Protein AF-A0A0Q4IQT4-F1 (afdb_monomer_lite)

Structure (mmCIF, N/CA/C/O backbone):
data_AF-A0A0Q4IQT4-F1
#
_entry.id   AF-A0A0Q4IQT4-F1
#
loop_
_atom_site.group_PDB
_atom_site.id
_atom_site.type_symbol
_atom_site.label_atom_id
_atom_site.label_alt_id
_atom_site.label_comp_id
_atom_site.label_asym_id
_atom_site.label_entity_id
_atom_site.label_seq_id
_atom_site.pdbx_PDB_ins_code
_atom_site.Cartn_x
_atom_site.Cartn_y
_atom_site.Cartn_z
_atom_site.occupancy
_atom_site.B_iso_or_equiv
_atom_site.auth_seq_id
_atom_site.auth_comp_id
_atom_site.auth_asym_id
_atom_site.auth_atom_id
_atom_site.pdbx_PDB_model_num
ATOM 1 N N . MET A 1 1 ? 38.933 -14.443 -58.738 1.00 46.28 1 MET A N 1
ATOM 2 C CA . MET A 1 1 ? 37.653 -14.133 -58.060 1.00 46.28 1 MET A CA 1
ATOM 3 C C . MET A 1 1 ? 37.964 -13.782 -56.609 1.00 46.28 1 MET A C 1
ATOM 5 O O . MET A 1 1 ? 38.516 -14.617 -55.907 1.00 46.28 1 MET A O 1
ATOM 9 N N . SER A 1 2 ? 37.737 -12.531 -56.195 1.00 48.84 2 SER A N 1
ATOM 10 C CA . SER A 1 2 ? 38.097 -12.035 -54.854 1.00 48.84 2 SER A CA 1
ATOM 11 C C . SER A 1 2 ? 37.005 -12.392 -53.839 1.00 48.84 2 SER A C 1
ATOM 13 O O . SER A 1 2 ? 36.016 -11.678 -53.703 1.00 48.84 2 SER A O 1
ATOM 15 N N . PHE A 1 3 ? 37.168 -13.519 -53.142 1.00 55.44 3 PHE A N 1
ATOM 16 C CA . PHE A 1 3 ? 36.257 -13.964 -52.075 1.00 55.44 3 PHE A CA 1
ATOM 17 C C . PHE A 1 3 ? 36.505 -13.257 -50.721 1.00 55.44 3 PHE A C 1
ATOM 19 O O . PHE A 1 3 ? 35.683 -13.353 -49.813 1.00 55.44 3 PHE A O 1
ATOM 26 N N . GLY A 1 4 ? 37.601 -12.499 -50.577 1.00 54.09 4 GLY A N 1
ATOM 27 C CA . GLY A 1 4 ? 37.999 -11.881 -49.301 1.00 54.09 4 GLY A CA 1
ATOM 28 C C . GLY A 1 4 ? 37.147 -10.682 -48.863 1.00 54.09 4 GLY A C 1
ATOM 29 O O . GLY A 1 4 ? 36.981 -10.441 -47.669 1.00 54.09 4 GLY A O 1
ATOM 30 N N . GLY A 1 5 ? 36.547 -9.951 -49.810 1.00 57.22 5 GLY A N 1
ATOM 31 C CA . GLY A 1 5 ? 35.747 -8.757 -49.501 1.00 57.22 5 GLY A CA 1
ATOM 32 C C . GLY A 1 5 ? 34.387 -9.054 -48.859 1.00 57.22 5 GLY A C 1
ATOM 33 O O . GLY A 1 5 ? 33.859 -8.217 -48.126 1.00 57.22 5 GLY A O 1
ATOM 34 N N . PHE A 1 6 ? 33.824 -10.240 -49.112 1.00 57.59 6 PHE A N 1
ATOM 35 C CA . PHE A 1 6 ? 32.535 -10.663 -48.552 1.00 57.59 6 PHE A CA 1
ATOM 36 C C . PHE A 1 6 ? 32.675 -11.167 -47.112 1.00 57.59 6 PHE A C 1
ATOM 38 O O . PHE A 1 6 ? 31.860 -10.815 -46.262 1.00 57.59 6 PHE A O 1
ATOM 45 N N . ALA A 1 7 ? 33.749 -11.907 -46.815 1.00 61.16 7 ALA A N 1
ATOM 46 C CA . ALA A 1 7 ? 34.049 -12.386 -45.466 1.00 61.16 7 ALA A CA 1
ATOM 47 C C . ALA A 1 7 ? 34.312 -11.228 -44.485 1.00 61.16 7 ALA A C 1
ATOM 49 O O . ALA A 1 7 ? 33.785 -11.231 -43.376 1.00 61.16 7 ALA A O 1
ATOM 50 N N . ALA A 1 8 ? 35.045 -10.193 -44.915 1.00 61.88 8 ALA A N 1
ATOM 51 C CA . ALA A 1 8 ? 35.317 -9.012 -44.091 1.00 61.88 8 ALA A CA 1
ATOM 52 C C . ALA A 1 8 ? 34.046 -8.202 -43.765 1.00 61.88 8 ALA A C 1
ATOM 54 O O . ALA A 1 8 ? 33.887 -7.702 -42.653 1.00 61.88 8 ALA A O 1
ATOM 55 N N . ARG A 1 9 ? 33.105 -8.109 -44.715 1.00 61.69 9 ARG A N 1
ATOM 56 C CA . ARG A 1 9 ? 31.812 -7.436 -44.513 1.00 61.69 9 ARG A CA 1
ATOM 57 C C . ARG A 1 9 ? 30.877 -8.226 -43.599 1.00 61.69 9 ARG A C 1
ATOM 59 O O . ARG A 1 9 ? 30.216 -7.627 -42.756 1.00 61.69 9 ARG A O 1
ATOM 66 N N . PHE A 1 10 ? 30.859 -9.554 -43.723 1.00 64.31 10 PHE A N 1
ATOM 67 C CA . PHE A 1 10 ? 30.116 -10.420 -42.804 1.00 64.31 10 PHE A CA 1
ATOM 68 C C . PHE A 1 10 ? 30.681 -10.357 -41.380 1.00 64.31 10 PHE A C 1
ATOM 70 O O . PHE A 1 10 ? 29.914 -10.227 -40.431 1.00 64.31 10 PHE A O 1
ATOM 77 N N . ALA A 1 11 ? 32.008 -10.364 -41.228 1.00 64.69 11 ALA A N 1
ATOM 78 C CA . ALA A 1 11 ? 32.661 -10.228 -39.928 1.00 64.69 11 ALA A CA 1
ATOM 79 C C . ALA A 1 11 ? 32.342 -8.880 -39.252 1.00 64.69 11 ALA A C 1
ATOM 81 O O . ALA A 1 11 ? 32.056 -8.849 -38.057 1.00 64.69 11 ALA A O 1
ATOM 82 N N . LEU A 1 12 ? 32.311 -7.780 -40.015 1.00 65.00 12 LEU A N 1
ATOM 83 C CA . LEU A 1 12 ? 31.940 -6.460 -39.495 1.00 65.00 12 LEU A CA 1
ATOM 84 C C . LEU A 1 12 ? 30.458 -6.387 -39.077 1.00 65.00 12 LEU A C 1
ATOM 86 O O . LEU A 1 12 ? 30.148 -5.835 -38.025 1.00 65.00 12 LEU A O 1
ATOM 90 N N . MET A 1 13 ? 29.546 -6.985 -39.852 1.00 68.56 13 MET A N 1
ATOM 91 C CA . MET A 1 13 ? 28.109 -7.028 -39.530 1.00 68.56 13 MET A CA 1
ATOM 92 C C . MET A 1 13 ? 27.818 -7.865 -38.274 1.00 68.56 13 MET A C 1
ATOM 94 O O . MET A 1 13 ? 27.015 -7.458 -37.436 1.00 68.56 13 MET A O 1
ATOM 98 N N . VAL A 1 14 ? 28.503 -9.003 -38.102 1.00 65.00 14 VAL A N 1
ATOM 99 C CA . VAL A 1 14 ? 28.392 -9.837 -36.892 1.00 65.00 14 VAL A CA 1
ATOM 100 C C . VAL A 1 14 ? 28.954 -9.105 -35.665 1.00 65.00 14 VAL A C 1
ATOM 102 O O . VAL A 1 14 ? 28.345 -9.152 -34.598 1.00 65.00 14 VAL A O 1
ATOM 105 N N . LEU A 1 15 ? 30.057 -8.361 -35.814 1.00 63.28 15 LEU A N 1
ATOM 106 C CA . LEU A 1 15 ? 30.635 -7.558 -34.733 1.00 63.28 15 LEU A CA 1
ATOM 107 C C . LEU A 1 15 ? 29.722 -6.389 -34.309 1.00 63.28 15 LEU A C 1
ATOM 109 O O . LEU A 1 15 ? 29.582 -6.135 -33.115 1.00 63.28 15 LEU A O 1
ATOM 113 N N . CYS A 1 16 ? 29.043 -5.723 -35.250 1.00 62.56 16 CYS A N 1
ATOM 114 C CA . CYS A 1 16 ? 28.061 -4.673 -34.940 1.00 62.56 16 CYS A CA 1
ATOM 115 C C . CYS A 1 16 ? 26.775 -5.206 -34.279 1.00 62.56 16 CYS A C 1
ATOM 117 O O . CYS A 1 16 ? 26.152 -4.497 -33.491 1.00 62.56 16 CYS A O 1
ATOM 119 N N . ALA A 1 17 ? 26.364 -6.447 -34.561 1.00 61.50 17 ALA A N 1
ATOM 120 C CA . ALA A 1 17 ? 25.187 -7.047 -33.927 1.00 61.50 17 ALA A CA 1
ATOM 121 C C . ALA A 1 17 ? 25.419 -7.381 -32.437 1.00 61.50 17 ALA A C 1
ATOM 123 O O . ALA A 1 17 ? 24.492 -7.301 -31.631 1.00 61.50 17 ALA A O 1
ATOM 124 N N . LEU A 1 18 ? 26.661 -7.687 -32.046 1.00 62.03 18 LEU A N 1
ATOM 125 C CA . LEU A 1 18 ? 27.038 -7.994 -30.658 1.00 62.03 18 LEU A CA 1
ATOM 126 C C . LEU A 1 18 ? 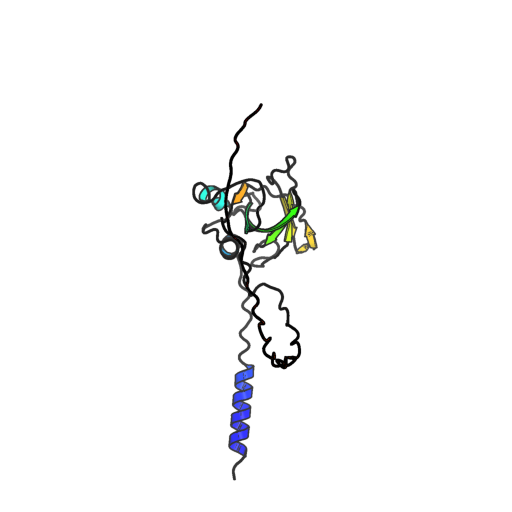27.057 -6.760 -29.734 1.00 62.03 18 LEU A C 1
ATOM 128 O O . LEU A 1 18 ? 27.028 -6.916 -28.516 1.00 62.03 18 LEU A O 1
ATOM 132 N N . THR A 1 19 ? 27.055 -5.536 -30.276 1.00 60.31 19 THR A N 1
ATOM 133 C CA . THR A 1 19 ? 27.045 -4.294 -29.478 1.00 60.31 19 THR A CA 1
ATOM 134 C C . THR A 1 19 ? 25.642 -3.783 -29.128 1.00 60.31 19 THR A C 1
ATOM 136 O O . THR A 1 19 ? 25.520 -2.749 -28.479 1.00 60.31 19 THR A O 1
ATOM 139 N N . MET A 1 20 ? 24.571 -4.485 -29.522 1.00 60.97 20 MET A N 1
ATOM 140 C CA . MET A 1 20 ? 23.179 -4.082 -29.249 1.00 60.97 20 MET A CA 1
ATOM 141 C C . MET A 1 20 ? 22.587 -4.668 -27.956 1.00 60.97 20 MET A C 1
ATOM 143 O O . MET A 1 20 ? 21.370 -4.793 -27.823 1.00 60.97 20 MET A O 1
ATOM 147 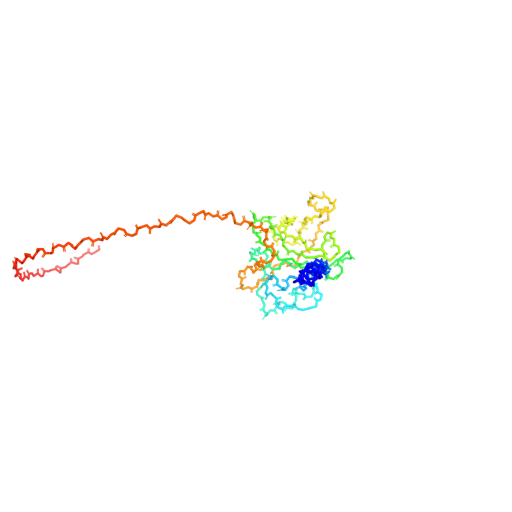N N . VAL A 1 21 ? 23.418 -4.997 -26.964 1.00 61.16 21 VAL A N 1
ATOM 148 C CA . VAL A 1 21 ? 22.920 -5.255 -25.605 1.00 61.16 21 VAL A CA 1
ATOM 149 C C . VAL A 1 21 ? 22.660 -3.904 -24.944 1.00 61.16 21 VAL A C 1
ATOM 151 O O . VAL A 1 21 ? 23.559 -3.288 -24.371 1.00 61.16 21 VAL A O 1
ATOM 154 N N . ALA A 1 22 ? 21.426 -3.411 -25.059 1.00 66.38 22 ALA A N 1
ATOM 155 C CA . ALA A 1 22 ? 20.993 -2.240 -24.309 1.00 66.38 22 ALA A CA 1
ATOM 156 C C . ALA A 1 22 ? 21.179 -2.514 -22.803 1.00 66.38 22 ALA A C 1
ATOM 158 O O . ALA A 1 22 ? 20.769 -3.579 -22.327 1.00 66.38 22 ALA A O 1
ATOM 159 N N . PRO A 1 23 ? 21.788 -1.594 -22.032 1.00 62.81 23 PRO A N 1
ATOM 160 C CA . PRO A 1 23 ? 21.919 -1.787 -20.599 1.00 62.81 23 PRO A CA 1
ATOM 161 C C . PRO A 1 23 ? 20.521 -1.901 -19.988 1.00 62.81 23 PRO A C 1
ATOM 163 O O . PRO A 1 23 ? 19.655 -1.062 -20.244 1.00 62.81 23 PRO A O 1
ATOM 166 N N . ALA A 1 24 ? 20.300 -2.926 -19.163 1.00 64.69 24 ALA A N 1
ATOM 167 C CA . ALA A 1 24 ? 19.096 -3.024 -18.352 1.00 64.69 24 ALA A CA 1
ATOM 168 C C . ALA A 1 24 ? 19.076 -1.833 -17.381 1.00 64.69 24 ALA A C 1
ATOM 170 O O . ALA A 1 24 ? 19.745 -1.835 -16.348 1.00 64.69 24 ALA A O 1
ATOM 171 N N . GLN A 1 25 ? 18.355 -0.771 -17.739 1.00 60.22 25 GLN A N 1
ATOM 172 C CA . GLN A 1 25 ? 18.212 0.389 -16.873 1.00 60.22 25 GLN A CA 1
ATOM 173 C C . GLN A 1 25 ? 17.322 0.007 -15.692 1.00 60.22 25 GLN A C 1
ATOM 175 O O . GLN A 1 25 ? 16.110 -0.165 -15.836 1.00 60.22 25 GLN A O 1
ATOM 180 N N . ALA A 1 26 ? 17.926 -0.127 -14.513 1.00 64.81 26 ALA A N 1
ATOM 181 C CA . ALA A 1 26 ? 17.189 -0.280 -13.270 1.00 64.81 26 ALA A CA 1
ATOM 182 C C . ALA A 1 26 ? 16.356 0.990 -13.030 1.00 64.81 26 ALA A C 1
ATOM 184 O O . ALA A 1 26 ? 16.882 2.038 -12.650 1.00 64.81 26 ALA A O 1
ATOM 185 N N . ARG A 1 27 ? 15.047 0.919 -13.294 1.00 75.56 27 ARG A N 1
ATOM 186 C CA . ARG A 1 27 ? 14.115 2.009 -12.982 1.00 75.56 27 ARG A CA 1
ATOM 187 C C . ARG A 1 27 ? 13.961 2.107 -11.464 1.00 75.56 27 ARG A C 1
ATOM 189 O O . ARG A 1 27 ? 13.600 1.129 -10.816 1.00 75.56 27 ARG A O 1
ATOM 196 N N . PHE A 1 28 ? 14.210 3.290 -10.905 1.00 88.88 28 PHE A N 1
ATOM 197 C CA . PHE A 1 28 ? 13.953 3.581 -9.494 1.00 88.88 28 PHE A CA 1
ATOM 198 C C . PHE A 1 28 ? 12.479 3.941 -9.296 1.00 88.88 28 PHE A C 1
ATOM 200 O O . PHE A 1 28 ? 12.082 5.094 -9.462 1.00 88.88 28 PHE A O 1
ATOM 207 N N . TRP A 1 29 ? 11.667 2.956 -8.923 1.00 95.38 29 TRP A N 1
ATOM 208 C CA . TRP A 1 29 ? 10.238 3.158 -8.715 1.00 95.38 29 TRP A CA 1
ATOM 209 C C . TRP A 1 29 ? 9.927 3.736 -7.340 1.00 95.38 29 TRP A C 1
ATOM 211 O O . TRP A 1 29 ? 10.412 3.248 -6.328 1.00 95.38 29 TRP A O 1
ATOM 221 N N . GLN A 1 30 ? 9.080 4.762 -7.296 1.00 97.50 30 GLN A N 1
ATOM 222 C CA . GLN A 1 30 ? 8.440 5.218 -6.060 1.00 97.50 30 GLN A CA 1
ATOM 223 C C . GLN A 1 30 ? 7.091 4.511 -5.895 1.00 97.50 30 GLN A C 1
ATOM 225 O O . GLN A 1 30 ? 6.469 4.130 -6.888 1.00 97.50 30 GLN A O 1
ATOM 230 N N . CYS A 1 31 ? 6.611 4.377 -4.658 1.00 97.75 31 CYS A N 1
ATOM 231 C CA . CYS A 1 31 ? 5.368 3.659 -4.371 1.00 97.75 31 CYS A CA 1
ATOM 232 C C . CYS A 1 31 ? 4.148 4.256 -5.083 1.00 97.75 31 CYS A C 1
ATOM 234 O O . CYS A 1 31 ? 3.435 3.532 -5.763 1.00 97.75 31 CYS A O 1
ATOM 236 N N . ALA A 1 32 ? 3.948 5.573 -4.995 1.00 98.19 32 ALA A N 1
ATOM 237 C CA . ALA A 1 32 ? 2.801 6.267 -5.580 1.00 98.19 32 ALA A CA 1
ATOM 238 C C . ALA A 1 32 ? 2.689 6.131 -7.116 1.00 98.19 32 ALA A C 1
ATOM 240 O O . ALA A 1 32 ? 1.655 5.662 -7.588 1.00 98.19 32 ALA A O 1
ATOM 241 N N . PRO A 1 33 ? 3.706 6.486 -7.930 1.00 97.38 33 PRO A N 1
ATOM 242 C CA . PRO A 1 33 ? 3.600 6.333 -9.380 1.00 97.38 33 PRO A CA 1
ATOM 243 C C . PRO A 1 33 ? 3.488 4.867 -9.810 1.00 97.38 33 PRO A C 1
ATOM 245 O O . PRO A 1 33 ? 2.753 4.587 -10.748 1.00 97.38 33 PRO A O 1
ATOM 248 N N . TYR A 1 34 ? 4.161 3.940 -9.119 1.00 97.62 34 TYR A N 1
ATOM 249 C CA . TYR A 1 34 ? 4.043 2.518 -9.438 1.00 97.62 34 TYR A CA 1
ATOM 250 C C . TYR A 1 34 ? 2.653 1.970 -9.096 1.00 97.62 34 TYR A C 1
ATOM 252 O O . TYR A 1 34 ? 2.053 1.287 -9.913 1.00 97.62 34 TYR A O 1
ATOM 260 N N . ALA A 1 35 ? 2.099 2.318 -7.929 1.00 97.50 35 ALA A N 1
ATOM 261 C CA . ALA A 1 35 ? 0.744 1.928 -7.546 1.00 97.50 35 ALA A CA 1
ATOM 262 C C . ALA A 1 35 ? -0.294 2.457 -8.543 1.00 97.50 35 ALA A C 1
ATOM 264 O O . ALA A 1 35 ? -1.200 1.715 -8.911 1.00 97.50 35 ALA A O 1
ATOM 265 N N . ARG A 1 36 ? -0.150 3.700 -9.021 1.00 96.69 36 ARG A N 1
ATOM 266 C CA . ARG A 1 36 ? -1.019 4.254 -10.070 1.00 96.69 36 ARG A CA 1
ATOM 267 C C . ARG A 1 36 ? -0.963 3.424 -11.353 1.00 96.69 36 ARG A C 1
ATOM 269 O O . ARG A 1 36 ? -2.018 3.085 -11.872 1.00 96.69 36 ARG A O 1
ATOM 276 N N . GLU A 1 37 ? 0.240 3.077 -11.812 1.00 95.44 37 GLU A N 1
ATOM 277 C CA . GLU A 1 37 ? 0.451 2.274 -13.027 1.00 95.44 37 GLU A CA 1
ATOM 278 C C . GLU A 1 37 ? -0.297 0.935 -12.969 1.00 95.44 37 GLU A C 1
ATOM 280 O O . GLU A 1 37 ? -0.992 0.571 -13.909 1.00 95.44 37 GLU A O 1
ATOM 285 N N . ILE A 1 38 ? -0.180 0.212 -11.852 1.00 95.44 38 ILE A N 1
ATOM 286 C CA . ILE A 1 38 ? -0.685 -1.168 -11.755 1.00 95.44 38 ILE A CA 1
ATOM 287 C C . ILE A 1 38 ? -2.146 -1.270 -11.296 1.00 95.44 38 ILE A C 1
ATOM 289 O O . ILE A 1 38 ? -2.802 -2.279 -11.552 1.00 95.44 38 ILE A O 1
ATOM 293 N N . SER A 1 39 ? -2.661 -0.251 -10.598 1.00 95.38 39 SER A N 1
ATOM 294 C CA . SER A 1 39 ? -4.028 -0.263 -10.051 1.00 95.38 39 SER A CA 1
ATOM 295 C C . SER A 1 39 ? -5.037 0.518 -10.886 1.00 95.38 39 SER A C 1
ATOM 297 O O . SER A 1 39 ? -6.235 0.322 -10.707 1.00 95.38 39 SER A O 1
ATOM 299 N N . GLY A 1 40 ? -4.585 1.438 -11.744 1.00 93.62 40 GLY A N 1
ATOM 300 C CA . GLY A 1 40 ? -5.465 2.378 -12.443 1.00 93.62 40 GLY A CA 1
ATOM 301 C C . GLY A 1 40 ? -6.030 3.497 -11.557 1.00 93.62 40 GLY A C 1
ATOM 302 O O . GLY A 1 40 ? -6.840 4.289 -12.025 1.00 93.62 40 GLY A O 1
ATOM 303 N N . VAL A 1 41 ? -5.619 3.606 -10.285 1.00 95.69 41 VAL A N 1
ATOM 304 C CA . VAL A 1 41 ? -5.995 4.740 -9.421 1.00 95.69 41 VAL A CA 1
ATOM 305 C C . VAL A 1 41 ? -5.198 5.980 -9.829 1.00 95.69 41 VAL A C 1
ATOM 307 O O . VAL A 1 41 ? -4.021 6.127 -9.495 1.00 95.69 41 VAL A O 1
ATOM 310 N N . GLU A 1 42 ? -5.852 6.917 -10.509 1.00 95.94 42 GLU A N 1
ATOM 311 C CA . GLU A 1 42 ? -5.271 8.159 -11.038 1.00 95.94 42 GLU A CA 1
ATOM 312 C C . GLU A 1 42 ? -5.137 9.263 -9.973 1.00 95.94 42 GLU A C 1
ATOM 314 O O . GLU A 1 42 ? -5.636 10.381 -10.110 1.00 95.94 42 GLU A O 1
ATOM 319 N N . ILE A 1 43 ? -4.458 8.950 -8.870 1.00 97.62 43 ILE A N 1
ATOM 320 C CA . ILE A 1 43 ? -4.130 9.906 -7.806 1.00 97.62 43 ILE A CA 1
ATOM 321 C C . ILE A 1 43 ? -2.650 10.306 -7.909 1.00 97.62 43 ILE A C 1
ATOM 323 O O . ILE A 1 43 ? -1.783 9.528 -8.324 1.00 97.62 43 ILE A O 1
ATOM 327 N N . PHE A 1 44 ? -2.346 11.563 -7.576 1.00 97.56 44 PHE A N 1
ATOM 328 C CA . PHE A 1 44 ? -1.020 12.159 -7.748 1.00 97.56 44 PHE A CA 1
ATOM 329 C C . PHE A 1 44 ? -0.514 12.802 -6.450 1.00 97.56 44 PHE A C 1
ATOM 331 O O . PHE A 1 44 ? -1.276 13.248 -5.592 1.00 97.56 44 PHE A O 1
ATOM 338 N N . GLY A 1 45 ? 0.813 12.878 -6.325 1.00 97.62 45 GLY A N 1
ATOM 339 C CA . GLY A 1 45 ? 1.495 13.425 -5.152 1.00 97.62 45 GLY A CA 1
ATOM 340 C C . GLY A 1 45 ? 1.866 12.367 -4.110 1.00 97.62 45 GLY A C 1
ATOM 341 O O . GLY A 1 45 ? 1.876 11.167 -4.393 1.00 97.62 45 GLY A O 1
ATOM 342 N N . ASN A 1 46 ? 2.221 12.837 -2.912 1.00 98.19 46 ASN A N 1
ATOM 343 C CA . ASN A 1 46 ? 2.717 11.998 -1.818 1.00 98.19 46 ASN A CA 1
ATOM 344 C C . ASN A 1 46 ? 1.681 10.960 -1.371 1.00 98.19 46 ASN A C 1
ATOM 346 O O . ASN A 1 46 ? 0.499 11.263 -1.281 1.00 98.19 46 ASN A O 1
ATOM 350 N N . ALA A 1 47 ? 2.126 9.765 -0.990 1.00 98.50 47 ALA A N 1
ATOM 351 C CA . ALA A 1 47 ? 1.232 8.662 -0.643 1.00 98.50 47 ALA A CA 1
ATOM 352 C C . ALA A 1 47 ? 0.253 8.986 0.509 1.00 98.50 47 ALA A C 1
ATOM 354 O O . ALA A 1 47 ? -0.911 8.598 0.456 1.00 98.50 47 ALA A O 1
ATOM 355 N N . HIS A 1 48 ? 0.674 9.752 1.520 1.00 98.06 48 HIS A N 1
ATOM 356 C CA . HIS A 1 48 ? -0.189 10.112 2.653 1.00 98.06 48 HIS A CA 1
ATOM 357 C C . HIS A 1 48 ? -1.389 10.998 2.275 1.00 98.06 48 HIS A C 1
ATOM 359 O O . HIS A 1 48 ? -2.345 11.082 3.043 1.00 98.06 48 HIS A O 1
ATOM 365 N N . THR A 1 49 ? -1.362 11.685 1.127 1.00 98.50 49 THR A N 1
ATOM 366 C CA . THR A 1 49 ? -2.486 12.529 0.690 1.00 98.50 49 THR A CA 1
ATOM 367 C C . THR A 1 49 ? -3.555 11.729 -0.048 1.00 98.50 49 THR A C 1
ATOM 369 O O . THR A 1 49 ? -4.686 12.203 -0.168 1.00 98.50 49 THR A O 1
ATOM 372 N N . TRP A 1 50 ? -3.232 10.515 -0.512 1.00 98.62 50 TRP A N 1
ATOM 373 C CA . TRP A 1 50 ? -4.101 9.731 -1.389 1.00 98.62 50 TRP A CA 1
ATOM 374 C C . TRP A 1 50 ? -5.445 9.410 -0.751 1.00 98.62 50 TRP A C 1
ATOM 376 O O . TRP A 1 50 ? -6.470 9.509 -1.416 1.00 98.62 50 TRP A O 1
ATOM 386 N N . TRP A 1 51 ? -5.461 9.093 0.546 1.00 98.50 51 TRP A N 1
ATOM 387 C CA . TRP A 1 51 ? -6.700 8.773 1.254 1.00 98.50 51 TRP A CA 1
ATOM 388 C C . TRP A 1 51 ? -7.726 9.909 1.204 1.00 98.50 51 TRP A C 1
ATOM 390 O O . TRP A 1 51 ? -8.908 9.668 0.966 1.00 98.50 51 TRP A O 1
ATOM 400 N N . ASN A 1 52 ? -7.266 11.148 1.392 1.00 98.31 52 ASN A N 1
ATOM 401 C CA . ASN A 1 52 ? -8.130 12.324 1.348 1.00 98.31 52 ASN A CA 1
ATOM 402 C C . ASN A 1 52 ? -8.490 12.695 -0.093 1.00 98.31 52 ASN A C 1
ATOM 404 O O . ASN A 1 52 ? -9.633 13.046 -0.359 1.00 98.31 52 ASN A O 1
ATOM 408 N N . GLN A 1 53 ? -7.548 12.581 -1.034 1.00 98.38 53 GLN A N 1
ATOM 409 C CA . GLN A 1 53 ? -7.815 12.857 -2.450 1.00 98.38 53 GLN A CA 1
ATOM 410 C C . GLN A 1 53 ? -8.792 11.863 -3.087 1.00 98.38 53 GLN A C 1
ATOM 412 O O . GLN A 1 53 ? -9.494 12.223 -4.030 1.00 98.38 53 GLN A O 1
ATOM 417 N N . ALA A 1 54 ? -8.828 10.626 -2.590 1.00 98.19 54 ALA A N 1
ATOM 418 C CA . ALA A 1 54 ? -9.758 9.605 -3.041 1.00 98.19 54 ALA A CA 1
ATOM 419 C C . ALA A 1 54 ? -11.209 9.922 -2.655 1.00 98.19 54 ALA A C 1
ATOM 421 O O . ALA A 1 54 ? -12.126 9.479 -3.342 1.00 98.19 54 ALA A O 1
ATOM 422 N N . ALA A 1 55 ? -11.442 10.702 -1.593 1.00 96.06 55 ALA A N 1
ATOM 423 C CA . ALA A 1 55 ? -12.791 11.056 -1.171 1.00 96.06 55 ALA A CA 1
ATOM 424 C C . ALA A 1 55 ? -13.560 11.760 -2.305 1.00 96.06 55 ALA A C 1
ATOM 426 O O . ALA A 1 55 ? -13.095 12.744 -2.875 1.00 96.06 55 ALA A O 1
ATOM 427 N N . GLY A 1 56 ? -14.736 11.225 -2.643 1.00 93.69 56 GLY A N 1
ATOM 428 C CA . GLY A 1 56 ? -15.584 11.738 -3.722 1.00 93.69 56 GLY A CA 1
ATOM 429 C C . GLY A 1 56 ? -15.136 11.372 -5.143 1.00 93.69 56 GLY A C 1
ATOM 430 O O . GLY A 1 56 ? -15.852 11.698 -6.082 1.00 93.69 56 GLY A O 1
ATOM 431 N N . LYS A 1 57 ? -13.991 10.693 -5.318 1.00 96.06 57 LYS A N 1
ATOM 432 C CA . LYS A 1 57 ? -13.484 10.229 -6.628 1.00 96.06 57 LYS A CA 1
ATOM 433 C C . LYS A 1 57 ? -13.421 8.709 -6.738 1.00 96.06 57 LYS A C 1
ATOM 435 O O . LYS A 1 57 ? -13.683 8.158 -7.797 1.00 96.06 57 LYS A O 1
ATOM 440 N N . TYR A 1 58 ? -13.077 8.054 -5.636 1.00 97.50 58 TYR A N 1
ATOM 441 C CA . TYR A 1 58 ? -12.999 6.609 -5.503 1.00 97.50 58 TYR A CA 1
ATOM 442 C C . TYR A 1 58 ? -13.754 6.193 -4.246 1.00 97.50 58 TYR A C 1
ATOM 444 O O . TYR A 1 58 ? -13.730 6.890 -3.223 1.00 97.50 58 TYR A O 1
ATOM 452 N N . GLU A 1 59 ? -14.399 5.031 -4.298 1.00 97.31 59 GLU A N 1
ATOM 453 C CA . GLU A 1 59 ? -14.891 4.410 -3.077 1.00 97.31 59 GLU A CA 1
ATOM 454 C C . GLU A 1 59 ? -13.713 4.045 -2.162 1.00 97.31 59 GLU A C 1
ATOM 456 O O . GLU A 1 59 ? -12.617 3.685 -2.609 1.00 97.31 59 GLU A O 1
ATOM 461 N N . ARG A 1 60 ? -13.957 4.139 -0.856 1.00 97.81 60 ARG A N 1
ATOM 462 C CA . ARG A 1 60 ? -12.995 3.814 0.196 1.00 97.81 60 ARG A CA 1
ATOM 463 C C . ARG A 1 60 ? -13.638 2.878 1.205 1.00 97.81 60 ARG A C 1
ATOM 465 O O . ARG A 1 60 ? -14.835 2.985 1.460 1.00 97.81 60 ARG A O 1
ATOM 472 N N . GLY A 1 61 ? -12.846 2.007 1.816 1.00 97.38 61 GLY A N 1
ATOM 473 C CA . GLY A 1 61 ? -13.333 1.121 2.869 1.00 97.38 61 GLY A CA 1
ATOM 474 C C . GLY A 1 61 ? -12.220 0.366 3.580 1.00 97.38 61 GLY A C 1
ATOM 475 O O . GLY A 1 61 ? -11.041 0.618 3.354 1.00 97.38 61 GLY A O 1
ATOM 476 N N . HIS A 1 62 ? -12.606 -0.566 4.448 1.00 97.00 62 HIS A N 1
ATOM 477 C CA . HIS A 1 62 ? -11.681 -1.345 5.283 1.00 97.00 62 HIS A CA 1
ATOM 478 C C . HIS A 1 62 ? -11.569 -2.815 4.867 1.00 97.00 62 HIS A C 1
ATOM 480 O O . HIS A 1 62 ? -10.698 -3.528 5.348 1.00 97.00 62 HIS A O 1
ATOM 486 N N . ALA A 1 63 ? -12.418 -3.272 3.945 1.00 97.06 63 ALA A N 1
ATOM 487 C CA . ALA A 1 63 ? -12.316 -4.615 3.392 1.00 97.06 63 ALA A CA 1
ATOM 488 C C . ALA A 1 63 ? -11.337 -4.624 2.204 1.00 97.06 63 ALA A C 1
ATOM 490 O O . ALA A 1 63 ? -11.491 -3.784 1.304 1.00 97.06 63 ALA A O 1
ATOM 491 N N . PRO A 1 64 ? -10.367 -5.553 2.155 1.00 97.50 64 PRO A N 1
ATOM 492 C CA . PRO A 1 64 ? -9.486 -5.686 1.006 1.00 97.50 64 PRO A CA 1
ATOM 493 C C . PRO A 1 64 ? -10.273 -6.146 -0.225 1.00 97.50 64 PRO A C 1
ATOM 495 O O . PRO A 1 64 ? -11.166 -6.988 -0.137 1.00 97.50 64 PRO A O 1
ATOM 498 N N . LYS A 1 65 ? -9.905 -5.611 -1.390 1.00 96.88 65 LYS A N 1
ATOM 499 C CA . LYS A 1 65 ? -10.337 -6.095 -2.710 1.00 96.88 65 LYS A CA 1
ATOM 500 C C . LY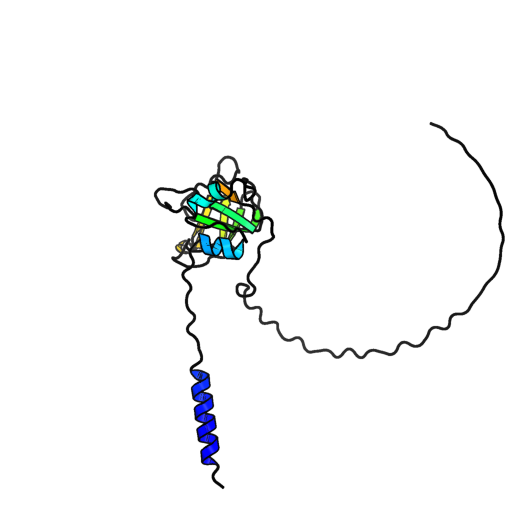S A 1 65 ? -9.107 -6.259 -3.596 1.00 96.88 65 LYS A C 1
ATOM 502 O O . LYS A 1 65 ? -8.197 -5.433 -3.521 1.00 96.88 65 LYS A O 1
ATOM 507 N N . GLU A 1 66 ? -9.062 -7.282 -4.438 1.00 96.69 66 GLU A N 1
ATOM 508 C CA . GLU A 1 66 ? -7.994 -7.386 -5.439 1.00 96.69 66 GLU A CA 1
ATOM 509 C C . GLU A 1 66 ? -8.022 -6.155 -6.355 1.00 96.69 66 GLU A C 1
ATOM 511 O O . GLU A 1 66 ? -9.086 -5.675 -6.741 1.00 96.69 66 GLU A O 1
ATOM 516 N N . GLY A 1 67 ? -6.851 -5.581 -6.621 1.00 96.06 67 GLY A N 1
ATOM 517 C CA . GLY A 1 67 ? -6.680 -4.345 -7.388 1.00 96.06 67 GLY A CA 1
ATOM 518 C C . GLY A 1 67 ? -6.848 -3.067 -6.566 1.00 96.06 67 GLY A C 1
ATOM 519 O O . GLY A 1 67 ? -6.423 -2.001 -7.006 1.00 96.06 67 GLY A O 1
ATOM 520 N N . SER A 1 68 ? -7.402 -3.150 -5.350 1.00 97.62 68 SER A N 1
ATOM 521 C CA . SER A 1 68 ? -7.481 -1.990 -4.460 1.00 97.62 68 SER A CA 1
ATOM 522 C C . SER A 1 68 ? -6.106 -1.564 -3.955 1.00 97.62 68 SER A C 1
ATOM 524 O O . SER A 1 68 ? -5.183 -2.372 -3.839 1.00 97.62 68 SER A O 1
ATOM 526 N N . VAL A 1 69 ? -5.967 -0.282 -3.626 1.00 98.56 69 VAL A N 1
ATOM 527 C CA . VAL A 1 69 ? -4.729 0.285 -3.089 1.00 98.56 69 VAL A CA 1
ATOM 528 C C . VAL A 1 69 ? -4.869 0.477 -1.585 1.00 98.56 69 VAL A C 1
ATOM 530 O O . VAL A 1 69 ? -5.656 1.305 -1.128 1.00 98.56 69 VAL A O 1
ATOM 533 N N . LEU A 1 70 ? -4.076 -0.258 -0.809 1.00 98.81 70 LEU A N 1
ATOM 534 C CA . LEU A 1 70 ? -3.917 -0.045 0.625 1.00 98.81 70 LEU A CA 1
ATOM 535 C C . LEU A 1 70 ? -3.164 1.269 0.864 1.00 98.81 70 LEU A C 1
ATOM 537 O O . LEU A 1 70 ? -2.032 1.439 0.404 1.00 98.81 70 LEU A O 1
ATOM 541 N N . SER A 1 71 ? -3.786 2.193 1.597 1.00 98.75 71 SER A N 1
ATOM 542 C CA . SER A 1 71 ? -3.212 3.488 1.962 1.00 98.75 71 SER A CA 1
ATOM 543 C C . SER A 1 71 ? -2.658 3.453 3.381 1.00 98.75 71 SER A C 1
ATOM 545 O O . SER A 1 71 ? -3.400 3.278 4.345 1.00 98.75 71 SER A O 1
ATOM 547 N N . PHE A 1 72 ? -1.354 3.670 3.525 1.00 98.75 72 PHE A N 1
ATOM 548 C CA . PHE A 1 72 ? -0.697 3.744 4.823 1.00 98.75 72 PHE A CA 1
ATOM 549 C C . PHE A 1 72 ? -0.732 5.175 5.360 1.00 98.75 72 PHE A C 1
ATOM 551 O O . PHE A 1 72 ? -0.451 6.135 4.633 1.00 98.75 72 PHE A O 1
ATOM 558 N N . ALA A 1 73 ? -1.018 5.319 6.653 1.00 97.94 73 ALA A N 1
ATOM 559 C CA . ALA A 1 73 ? -0.963 6.613 7.314 1.00 97.94 73 ALA A CA 1
ATOM 560 C C . ALA A 1 73 ? 0.493 7.083 7.475 1.00 97.94 73 ALA A C 1
ATOM 562 O O . ALA A 1 73 ? 1.429 6.285 7.599 1.00 97.94 73 ALA A O 1
ATOM 563 N N . ALA A 1 74 ? 0.694 8.402 7.473 1.00 97.88 74 ALA A N 1
ATOM 564 C CA . ALA A 1 74 ? 2.004 8.974 7.745 1.00 97.88 74 ALA A CA 1
ATOM 565 C C . ALA A 1 74 ? 2.406 8.726 9.205 1.00 97.88 74 ALA A C 1
ATOM 567 O O . ALA A 1 74 ? 1.606 8.880 10.125 1.00 97.88 74 ALA A O 1
ATOM 568 N N . THR A 1 75 ? 3.674 8.389 9.423 1.00 97.44 75 THR A N 1
ATOM 569 C CA . THR A 1 75 ? 4.267 8.259 10.763 1.00 97.44 75 THR A CA 1
ATOM 570 C C . THR A 1 75 ? 5.593 9.010 10.824 1.00 97.44 75 THR A C 1
ATOM 572 O O . THR A 1 75 ? 6.114 9.449 9.797 1.00 97.44 75 THR A O 1
ATOM 575 N N . SER A 1 76 ? 6.198 9.127 12.009 1.00 95.81 76 SER A N 1
ATOM 576 C CA . SER A 1 76 ? 7.524 9.751 12.155 1.00 95.81 76 SER A CA 1
ATOM 577 C C . SER A 1 76 ? 8.603 9.070 11.302 1.00 95.81 76 SER A C 1
ATOM 579 O O . SER A 1 76 ? 9.467 9.749 10.753 1.00 95.81 76 SER A O 1
ATOM 581 N N . ARG A 1 77 ? 8.517 7.744 11.133 1.00 92.69 77 ARG A N 1
ATOM 582 C CA . ARG A 1 77 ? 9.450 6.934 10.329 1.00 92.69 77 ARG A CA 1
ATOM 583 C C . ARG A 1 77 ? 9.019 6.770 8.866 1.00 92.69 77 ARG A C 1
ATOM 585 O O . ARG A 1 77 ? 9.808 6.298 8.058 1.00 92.69 77 ARG A O 1
ATOM 592 N N . MET A 1 78 ? 7.797 7.179 8.516 1.00 95.75 78 MET A N 1
ATOM 593 C CA . MET A 1 78 ? 7.220 7.076 7.170 1.00 95.75 78 MET A CA 1
ATOM 594 C C . MET A 1 78 ? 6.389 8.328 6.859 1.00 95.75 78 MET A C 1
ATOM 596 O O . MET A 1 78 ? 5.170 8.282 6.706 1.00 95.75 78 MET A O 1
ATOM 600 N N . ARG A 1 79 ? 7.062 9.485 6.824 1.00 97.19 79 ARG A N 1
ATOM 601 C CA . ARG A 1 79 ? 6.411 10.809 6.763 1.00 97.19 79 ARG A CA 1
ATOM 602 C C . ARG A 1 79 ? 5.612 11.044 5.484 1.00 97.19 79 ARG A C 1
ATOM 604 O O . ARG A 1 79 ? 4.618 11.755 5.509 1.00 97.19 79 ARG A O 1
ATOM 611 N N . LEU A 1 80 ? 6.047 10.450 4.374 1.00 97.75 80 LEU A N 1
ATOM 612 C CA . LEU A 1 80 ? 5.363 10.569 3.085 1.00 97.75 80 LEU A CA 1
ATOM 613 C C . LEU A 1 80 ? 4.183 9.596 2.947 1.00 97.75 80 LEU A C 1
ATOM 615 O O . LEU A 1 80 ? 3.496 9.638 1.927 1.00 97.75 80 LEU A O 1
ATOM 619 N N . GLY A 1 81 ? 3.930 8.757 3.958 1.00 97.75 81 GLY A N 1
ATOM 620 C CA . GLY A 1 81 ? 3.021 7.619 3.865 1.00 97.75 81 GLY A CA 1
ATOM 621 C C . GLY A 1 81 ? 3.559 6.542 2.924 1.00 97.75 81 GLY A C 1
ATOM 622 O O . GLY A 1 81 ? 4.713 6.584 2.493 1.00 97.75 81 GLY A O 1
ATOM 623 N N . HIS A 1 82 ? 2.702 5.585 2.596 1.00 98.69 82 HIS A N 1
ATOM 624 C CA . HIS A 1 82 ? 2.975 4.556 1.596 1.00 98.69 82 HIS A CA 1
ATOM 625 C C . HIS A 1 82 ? 1.671 4.104 0.948 1.00 98.69 82 HIS A C 1
ATOM 627 O O . HIS A 1 82 ? 0.598 4.273 1.526 1.00 98.69 82 HIS A O 1
ATOM 633 N N . VAL A 1 83 ? 1.761 3.544 -0.252 1.00 98.75 83 VAL A N 1
ATOM 634 C CA . VAL A 1 83 ? 0.633 2.915 -0.941 1.00 98.75 83 VAL A CA 1
ATOM 635 C C . VAL A 1 83 ? 1.089 1.611 -1.574 1.00 98.75 83 VAL A C 1
ATOM 637 O O . VAL A 1 83 ? 2.220 1.509 -2.053 1.00 98.75 83 VAL A O 1
ATOM 640 N N . ALA A 1 84 ? 0.216 0.609 -1.555 1.00 98.69 84 ALA A N 1
ATOM 641 C CA . ALA A 1 84 ? 0.493 -0.705 -2.116 1.00 98.69 84 ALA A CA 1
ATOM 642 C C . ALA A 1 84 ? -0.776 -1.307 -2.714 1.00 98.69 84 ALA A C 1
ATOM 644 O O . ALA A 1 84 ? -1.824 -1.266 -2.075 1.00 98.69 84 ALA A O 1
ATOM 645 N N . MET A 1 85 ? -0.694 -1.870 -3.917 1.00 98.44 85 MET A N 1
ATOM 646 C CA . MET A 1 85 ? -1.839 -2.547 -4.522 1.00 98.44 85 MET A CA 1
ATOM 647 C C . MET A 1 85 ? -1.982 -3.946 -3.925 1.00 98.44 85 MET A C 1
ATOM 649 O O . MET A 1 85 ? -0.992 -4.662 -3.791 1.00 98.44 85 MET A O 1
ATOM 653 N N . VAL A 1 86 ? -3.206 -4.353 -3.613 1.00 98.25 86 VAL A N 1
ATOM 654 C CA . VAL A 1 86 ? -3.553 -5.735 -3.281 1.00 98.25 86 VAL A CA 1
ATOM 655 C C . VAL A 1 86 ? -3.565 -6.554 -4.569 1.00 98.25 86 VAL A C 1
ATOM 657 O O . VAL A 1 86 ? -4.440 -6.361 -5.409 1.00 98.25 86 VAL A O 1
ATOM 660 N N . SER A 1 87 ? -2.611 -7.465 -4.742 1.00 97.75 87 SER A N 1
ATOM 661 C CA . SER A 1 87 ? -2.593 -8.377 -5.893 1.00 97.75 87 SER A CA 1
ATOM 662 C C . SER A 1 87 ? -3.460 -9.612 -5.673 1.00 97.75 87 SER A C 1
ATOM 664 O O . SER A 1 87 ? -4.047 -10.109 -6.628 1.00 97.75 87 SER A O 1
ATOM 666 N N . LYS A 1 88 ? -3.575 -10.088 -4.427 1.00 97.75 88 LYS A N 1
ATOM 667 C CA . LYS A 1 88 ? -4.390 -11.259 -4.087 1.00 97.75 88 LYS A CA 1
ATOM 668 C C . LYS A 1 88 ? -4.898 -11.207 -2.654 1.00 97.75 88 LYS A C 1
ATOM 670 O O . LYS A 1 88 ? -4.170 -10.786 -1.755 1.00 97.75 88 LYS A O 1
ATOM 675 N N . ILE A 1 89 ? -6.104 -11.714 -2.418 1.00 98.25 89 ILE A N 1
ATOM 676 C CA . ILE A 1 89 ? -6.603 -11.969 -1.059 1.00 98.25 89 ILE A CA 1
ATOM 677 C C . ILE A 1 89 ? -6.287 -13.417 -0.672 1.00 98.25 89 ILE A C 1
ATOM 679 O O . ILE A 1 89 ? -6.663 -14.353 -1.374 1.00 98.25 89 ILE A O 1
ATOM 683 N N . VAL A 1 90 ? -5.579 -13.610 0.442 1.00 98.56 90 VAL A N 1
ATOM 684 C CA . VAL A 1 90 ? -5.197 -14.945 0.940 1.00 98.56 90 VAL A CA 1
ATOM 685 C C . VAL A 1 90 ? -6.170 -15.417 2.013 1.00 98.56 90 VAL A C 1
ATOM 687 O O . VAL A 1 90 ? -6.571 -16.577 2.026 1.00 98.56 90 VAL A O 1
ATOM 690 N N . SER A 1 91 ? -6.556 -14.522 2.920 1.00 98.31 91 SER A N 1
ATOM 691 C CA . SER A 1 91 ? -7.541 -14.783 3.969 1.00 98.31 91 SER A CA 1
ATOM 692 C C . SER A 1 91 ? -8.177 -13.476 4.445 1.00 98.31 91 SER A C 1
ATOM 694 O O . SER A 1 91 ? -7.814 -12.394 3.987 1.00 98.31 91 SER A O 1
ATOM 696 N N . ALA A 1 92 ? -9.075 -13.553 5.431 1.00 97.75 92 ALA A N 1
ATOM 697 C CA . ALA A 1 92 ? -9.650 -12.369 6.074 1.00 97.75 92 ALA A CA 1
ATOM 698 C C . ALA A 1 92 ? -8.597 -11.422 6.690 1.00 97.75 92 ALA A C 1
ATOM 700 O O . ALA A 1 92 ? -8.874 -10.239 6.874 1.00 97.75 92 ALA A O 1
ATOM 701 N N . ARG A 1 93 ? -7.401 -11.936 7.015 1.00 98.44 93 ARG A N 1
ATOM 702 C CA . ARG A 1 93 ? -6.333 -11.207 7.720 1.00 98.44 93 ARG A CA 1
ATOM 703 C C . ARG A 1 93 ? -5.016 -11.175 6.949 1.00 98.44 93 ARG A C 1
ATOM 705 O O . ARG A 1 93 ? -4.020 -10.701 7.483 1.00 98.44 93 ARG A O 1
ATOM 712 N N . GLU A 1 94 ? -4.983 -11.687 5.722 1.00 98.75 94 GLU A N 1
ATOM 713 C CA . GLU A 1 94 ? -3.765 -11.739 4.916 1.00 98.75 94 GLU A CA 1
ATOM 714 C C . GLU A 1 94 ? -4.058 -11.446 3.446 1.00 98.75 94 GLU A C 1
ATOM 716 O O . GLU A 1 94 ? -4.956 -12.033 2.838 1.00 98.75 94 GLU A O 1
ATOM 721 N N . VAL A 1 95 ? -3.251 -10.560 2.871 1.00 98.81 95 VAL A N 1
ATOM 722 C CA . VAL A 1 95 ? -3.244 -10.229 1.446 1.00 98.81 95 VAL A CA 1
ATOM 723 C C . VAL A 1 95 ? -1.824 -10.305 0.905 1.00 98.81 95 VAL A C 1
ATOM 725 O O . VAL A 1 95 ? -0.846 -10.198 1.649 1.00 98.81 95 VAL A O 1
ATOM 728 N N . LEU A 1 96 ? -1.715 -10.448 -0.409 1.00 98.81 96 LEU A N 1
ATOM 729 C CA . LEU A 1 96 ? -0.478 -10.222 -1.137 1.00 98.81 96 LEU A CA 1
ATOM 730 C C . LEU A 1 96 ? -0.504 -8.811 -1.721 1.00 98.81 96 LEU A C 1
ATOM 732 O O . LEU A 1 96 ? -1.516 -8.366 -2.268 1.00 98.81 96 LEU A O 1
ATOM 736 N N . LEU A 1 97 ? 0.607 -8.104 -1.563 1.00 98.62 97 LEU A N 1
ATOM 737 C CA . LEU A 1 97 ? 0.811 -6.750 -2.039 1.00 98.62 97 LEU A CA 1
ATOM 738 C C . LEU A 1 97 ? 1.809 -6.737 -3.190 1.00 98.62 97 LEU A C 1
ATOM 740 O O . LEU A 1 97 ? 2.830 -7.421 -3.163 1.00 98.62 97 LEU A O 1
ATOM 744 N N . THR A 1 98 ? 1.546 -5.871 -4.159 1.00 98.38 98 THR A N 1
ATOM 745 C CA . THR A 1 98 ? 2.518 -5.467 -5.169 1.00 98.38 98 THR A CA 1
ATOM 746 C C . THR A 1 98 ? 2.763 -3.969 -5.047 1.00 98.38 98 THR A C 1
ATOM 748 O O . THR A 1 98 ? 1.838 -3.157 -5.113 1.00 98.38 98 THR A O 1
ATOM 751 N N . HIS A 1 99 ? 4.018 -3.591 -4.807 1.00 98.25 99 HIS A N 1
ATOM 752 C CA . HIS A 1 99 ? 4.409 -2.207 -4.540 1.00 98.25 99 HIS A CA 1
ATOM 753 C C . HIS A 1 99 ? 5.896 -1.962 -4.821 1.00 98.25 99 HIS A C 1
ATOM 755 O O . HIS A 1 99 ? 6.641 -2.879 -5.159 1.00 98.25 99 HIS A O 1
ATOM 761 N N . ALA A 1 100 ? 6.335 -0.712 -4.685 1.00 98.00 100 ALA A N 1
ATOM 762 C CA . ALA A 1 100 ? 7.726 -0.328 -4.889 1.00 98.00 100 ALA A CA 1
ATOM 763 C C . ALA A 1 100 ? 8.273 0.488 -3.717 1.00 98.00 100 ALA A C 1
ATOM 765 O O . ALA A 1 100 ? 7.508 1.095 -2.969 1.00 98.00 100 ALA A O 1
ATOM 766 N N . ASN A 1 101 ? 9.601 0.557 -3.607 1.00 97.19 101 ASN A N 1
ATOM 767 C CA . ASN A 1 101 ? 10.326 1.374 -2.630 1.00 97.19 101 ASN A CA 1
ATOM 768 C C . ASN A 1 101 ? 10.027 1.029 -1.160 1.00 97.19 101 ASN A C 1
ATOM 770 O O . ASN A 1 101 ? 9.989 1.921 -0.316 1.00 97.19 101 ASN A O 1
ATOM 774 N N . TRP A 1 102 ? 9.797 -0.252 -0.861 1.00 96.94 102 TRP A N 1
ATOM 775 C CA . TRP A 1 102 ? 9.5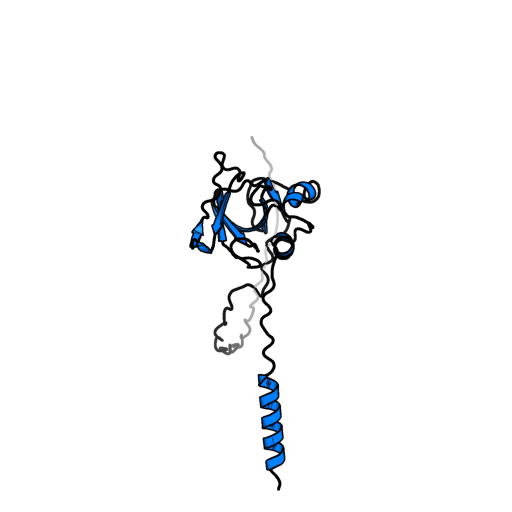61 -0.729 0.503 1.00 96.94 102 TRP A CA 1
ATOM 776 C C . TRP A 1 102 ? 10.833 -1.320 1.119 1.00 96.94 102 TRP A C 1
ATOM 778 O O . TRP A 1 102 ? 11.522 -0.649 1.885 1.00 96.94 102 TRP A O 1
ATOM 788 N N . SER A 1 103 ? 11.206 -2.543 0.729 1.00 96.06 103 SER A N 1
ATOM 789 C CA . SER A 1 103 ? 12.383 -3.223 1.289 1.00 96.06 103 SER A CA 1
ATOM 790 C C . SER A 1 103 ? 13.720 -2.736 0.737 1.00 96.06 103 SER A C 1
ATOM 792 O O . SER A 1 103 ? 14.753 -2.828 1.401 1.00 96.06 103 SER A O 1
ATOM 794 N N . ARG A 1 104 ? 13.723 -2.248 -0.506 1.00 94.06 104 ARG A N 1
ATOM 795 C CA . ARG A 1 104 ? 14.902 -1.702 -1.187 1.00 94.06 104 ARG A CA 1
ATOM 796 C C . ARG A 1 104 ? 14.511 -0.437 -1.931 1.00 94.06 104 ARG A C 1
ATOM 798 O O . ARG A 1 104 ? 13.455 -0.384 -2.562 1.00 94.06 104 ARG A O 1
ATOM 805 N N . ARG A 1 105 ? 15.387 0.569 -1.893 1.00 93.75 105 ARG A N 1
ATOM 806 C CA . ARG A 1 105 ? 15.145 1.851 -2.560 1.00 93.75 105 ARG A CA 1
ATOM 807 C C . ARG A 1 105 ? 14.923 1.635 -4.056 1.00 93.75 105 ARG A C 1
ATOM 809 O O . ARG A 1 105 ? 15.784 1.074 -4.725 1.00 93.75 105 ARG A O 1
ATOM 816 N N . GLY A 1 106 ? 13.784 2.088 -4.570 1.00 94.88 106 GLY A N 1
ATOM 817 C CA . GLY A 1 106 ? 13.429 1.951 -5.985 1.00 94.88 106 GLY A CA 1
ATOM 818 C C . GLY A 1 106 ? 13.016 0.550 -6.446 1.00 94.88 106 GLY A C 1
ATOM 819 O O . GLY A 1 106 ? 12.606 0.408 -7.594 1.00 94.88 106 GLY A O 1
ATOM 820 N N . GLY A 1 107 ? 13.139 -0.474 -5.596 1.00 94.69 107 GLY A N 1
ATOM 821 C CA . GLY A 1 107 ? 12.856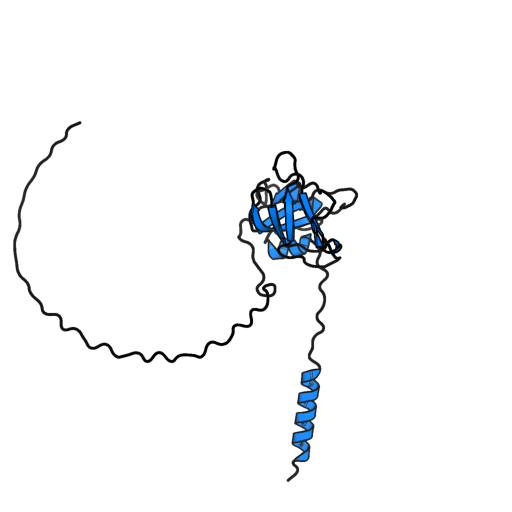 -1.861 -5.960 1.00 94.69 107 GLY A CA 1
ATOM 822 C C . GLY A 1 107 ? 11.361 -2.157 -5.968 1.00 94.69 107 GLY A C 1
ATOM 823 O O . GLY A 1 107 ? 10.628 -1.614 -5.143 1.00 94.69 107 GLY A O 1
ATOM 824 N N . ILE A 1 108 ? 10.933 -3.029 -6.879 1.00 96.31 108 ILE A N 1
ATOM 825 C CA . ILE A 1 108 ? 9.572 -3.570 -6.921 1.00 96.31 108 ILE A CA 1
ATOM 826 C C . ILE A 1 108 ? 9.537 -4.876 -6.131 1.00 96.31 108 ILE A C 1
ATOM 828 O O . ILE A 1 108 ? 10.381 -5.750 -6.327 1.00 96.31 108 ILE A O 1
ATOM 832 N N . GLU A 1 109 ? 8.527 -5.018 -5.285 1.00 96.56 109 GLU A N 1
ATOM 833 C CA . GLU A 1 109 ? 8.166 -6.265 -4.624 1.00 96.56 109 GLU A CA 1
ATOM 834 C C . GLU A 1 109 ? 6.776 -6.684 -5.110 1.00 96.56 109 GLU A C 1
ATOM 836 O O . GLU A 1 109 ? 5.846 -5.873 -5.129 1.00 96.56 109 GLU A O 1
ATOM 841 N N . ARG A 1 110 ? 6.662 -7.936 -5.560 1.00 97.44 110 ARG A N 1
ATOM 842 C CA . ARG A 1 110 ? 5.430 -8.521 -6.101 1.00 97.44 110 ARG A CA 1
ATOM 843 C C . ARG A 1 110 ? 4.970 -9.646 -5.198 1.00 97.44 110 ARG A C 1
ATOM 845 O O . ARG A 1 110 ? 5.797 -10.416 -4.715 1.00 97.44 110 ARG A O 1
ATOM 852 N N . ASP A 1 111 ? 3.662 -9.707 -4.997 1.00 97.94 111 ASP A N 1
ATOM 853 C CA . ASP A 1 111 ? 2.986 -10.741 -4.218 1.00 97.94 111 ASP A CA 1
ATOM 854 C C . ASP A 1 111 ? 3.568 -10.956 -2.812 1.00 97.94 111 ASP A C 1
ATOM 856 O O . ASP A 1 111 ? 3.622 -12.070 -2.290 1.00 97.94 111 ASP A O 1
ATOM 860 N N . VAL A 1 112 ? 4.011 -9.870 -2.176 1.00 98.50 112 VAL A N 1
ATOM 861 C CA . VAL A 1 112 ? 4.595 -9.928 -0.839 1.00 98.50 112 VAL A CA 1
ATOM 862 C C . VAL A 1 112 ? 3.527 -9.823 0.237 1.00 98.50 112 VAL A C 1
ATOM 864 O O . VAL A 1 112 ? 2.564 -9.071 0.125 1.00 98.50 112 VAL A O 1
ATOM 867 N N . ARG A 1 113 ? 3.689 -10.591 1.311 1.00 98.62 113 ARG A N 1
ATOM 868 C CA . ARG A 1 113 ? 2.659 -10.737 2.345 1.00 98.62 113 ARG A CA 1
ATOM 869 C C . ARG A 1 113 ? 2.426 -9.435 3.108 1.00 98.62 113 ARG A C 1
ATOM 871 O O . ARG A 1 113 ? 3.379 -8.790 3.548 1.00 98.62 113 ARG A O 1
ATOM 878 N N . ALA A 1 114 ? 1.164 -9.119 3.365 1.00 98.75 114 ALA A N 1
ATOM 879 C CA . ALA A 1 114 ? 0.757 -8.188 4.404 1.00 98.75 114 ALA A CA 1
ATOM 880 C C . ALA A 1 114 ? -0.337 -8.810 5.267 1.00 98.75 114 ALA A C 1
ATOM 882 O O . ALA A 1 114 ? -1.293 -9.395 4.758 1.00 98.75 114 ALA A O 1
ATOM 883 N N . VAL A 1 115 ? -0.174 -8.678 6.579 1.00 98.88 115 VAL A N 1
ATOM 884 C CA . VAL A 1 115 ? -1.050 -9.281 7.581 1.00 98.88 115 VAL A CA 1
ATOM 885 C C . VAL A 1 115 ? -1.677 -8.189 8.428 1.00 98.88 115 VAL A C 1
ATOM 887 O O . VAL A 1 115 ? -0.970 -7.319 8.943 1.00 98.88 115 VAL A O 1
ATOM 890 N N . ASP A 1 116 ? -2.991 -8.268 8.595 1.00 98.81 116 ASP A N 1
ATOM 891 C CA . ASP A 1 116 ? -3.747 -7.430 9.514 1.00 98.81 116 ASP A CA 1
ATOM 892 C C . ASP A 1 116 ? -3.504 -7.856 10.967 1.00 98.81 116 ASP A C 1
ATOM 894 O O . ASP A 1 116 ? -3.923 -8.930 11.421 1.00 98.81 116 ASP A O 1
ATOM 898 N N . VAL A 1 117 ? -2.848 -6.972 11.711 1.00 98.75 117 VAL A N 1
ATOM 899 C CA . VAL A 1 117 ? -2.519 -7.136 13.130 1.00 98.75 117 VAL A CA 1
ATOM 900 C C . VAL A 1 117 ? -3.360 -6.226 14.029 1.00 98.75 117 VAL A C 1
ATOM 902 O O . VAL A 1 117 ? -3.087 -6.136 15.224 1.00 98.75 117 VAL A O 1
ATOM 905 N N . SER A 1 118 ? -4.379 -5.555 13.483 1.00 98.62 118 SER A N 1
ATOM 906 C CA . SER A 1 118 ? -5.328 -4.764 14.266 1.00 98.62 118 SER A CA 1
ATOM 907 C C . SER A 1 118 ? -6.099 -5.639 15.260 1.00 98.62 118 SER A C 1
ATOM 909 O O . SER A 1 118 ? -6.411 -6.803 14.993 1.00 98.62 118 SER A O 1
ATOM 911 N N . ALA A 1 119 ? -6.453 -5.079 16.416 1.00 98.19 119 ALA A N 1
ATOM 912 C CA . ALA A 1 119 ? -7.269 -5.800 17.393 1.00 98.19 119 ALA A CA 1
ATOM 913 C C . ALA A 1 119 ? -8.677 -6.106 16.845 1.00 98.19 119 ALA A C 1
ATOM 915 O O . ALA A 1 119 ? -9.220 -7.175 17.109 1.00 98.19 119 ALA A O 1
ATOM 916 N N . ALA A 1 120 ? -9.239 -5.189 16.051 1.00 97.75 120 ALA A N 1
ATOM 917 C CA . ALA A 1 120 ? -10.601 -5.280 15.528 1.00 97.75 120 ALA A CA 1
ATOM 918 C C . ALA A 1 120 ? -10.733 -6.107 14.237 1.00 97.75 120 ALA A C 1
ATOM 920 O O . ALA A 1 120 ? -11.837 -6.519 13.896 1.00 97.75 120 ALA A O 1
ATOM 921 N N . GLY A 1 121 ? -9.638 -6.379 13.520 1.00 97.88 121 GLY A N 1
ATOM 922 C CA . GLY A 1 121 ? -9.718 -7.032 12.209 1.00 97.88 121 GLY A CA 1
ATOM 923 C C . GLY A 1 121 ? -10.218 -6.135 11.088 1.00 97.88 121 GLY A C 1
ATOM 924 O O . GLY A 1 121 ? -10.824 -6.613 10.133 1.00 97.88 121 GLY A O 1
ATOM 925 N N . ASP A 1 122 ? -10.008 -4.833 11.241 1.00 98.00 122 ASP A N 1
ATOM 926 C CA . ASP A 1 122 ? -10.483 -3.780 10.350 1.00 98.00 122 ASP A CA 1
ATOM 927 C C . ASP A 1 122 ? -9.357 -3.214 9.473 1.00 98.00 122 ASP A C 1
ATOM 929 O O . ASP A 1 122 ? -9.501 -2.141 8.883 1.00 98.00 122 ASP A O 1
ATOM 933 N N . TRP A 1 123 ? -8.218 -3.915 9.407 1.00 98.69 123 TRP A N 1
ATOM 934 C CA . TRP A 1 123 ? -7.035 -3.506 8.652 1.00 98.69 123 TRP A CA 1
ATOM 935 C C . TRP A 1 123 ? -6.419 -2.169 9.087 1.00 98.69 123 TRP A C 1
ATOM 937 O O . TRP A 1 123 ? -5.498 -1.682 8.428 1.00 98.69 123 TRP A O 1
ATOM 947 N N . SER A 1 124 ? -6.831 -1.596 10.224 1.00 98.62 124 SER A N 1
ATOM 948 C CA . SER A 1 124 ? -6.280 -0.333 10.745 1.00 98.62 124 SER A CA 1
ATOM 949 C C . SER A 1 124 ? -4.785 -0.410 11.073 1.00 98.62 124 SER A C 1
ATOM 951 O O . SER A 1 124 ? -4.111 0.619 11.177 1.00 98.62 124 SER A O 1
ATOM 953 N N . GLN A 1 125 ? -4.230 -1.620 11.198 1.00 98.62 125 GLN A N 1
ATOM 954 C CA . GLN A 1 125 ? -2.815 -1.840 11.445 1.00 98.62 125 GLN A CA 1
ATOM 955 C C . GLN A 1 125 ? -2.306 -3.108 10.756 1.00 98.62 125 GLN A C 1
ATOM 957 O O . GLN A 1 125 ? -2.865 -4.185 10.934 1.00 98.62 125 GLN A O 1
ATOM 962 N N . VAL A 1 126 ? -1.196 -2.999 10.024 1.00 98.75 126 VAL A N 1
ATOM 963 C CA . VAL A 1 126 ? -0.628 -4.120 9.260 1.00 98.75 126 VAL A CA 1
ATOM 964 C C . VAL A 1 126 ? 0.854 -4.335 9.541 1.00 98.75 126 VAL A C 1
ATOM 966 O O . VAL A 1 126 ? 1.595 -3.393 9.827 1.00 98.75 126 VAL A O 1
ATOM 969 N N . LYS A 1 127 ? 1.308 -5.578 9.389 1.00 98.69 127 LYS A N 1
ATOM 970 C CA . LYS A 1 127 ? 2.722 -5.911 9.176 1.00 98.69 127 LYS A CA 1
ATOM 971 C C . LYS A 1 127 ? 2.914 -6.328 7.731 1.00 98.69 127 LYS A C 1
ATOM 973 O O . LYS A 1 127 ? 2.113 -7.088 7.198 1.00 98.69 127 LYS A O 1
ATOM 978 N N . VAL A 1 128 ? 3.984 -5.851 7.112 1.00 98.56 128 VAL A N 1
ATOM 979 C CA . VAL A 1 128 ? 4.302 -6.136 5.709 1.00 98.56 128 VAL A CA 1
ATOM 980 C C . VAL A 1 128 ? 5.613 -6.898 5.654 1.00 98.56 128 VAL A C 1
ATOM 982 O O . VAL A 1 128 ? 6.494 -6.680 6.487 1.00 98.56 128 VAL A O 1
ATOM 985 N N . TRP A 1 129 ? 5.738 -7.794 4.686 1.00 98.38 129 TRP A N 1
ATOM 986 C CA . TRP A 1 129 ? 6.994 -8.423 4.306 1.00 98.38 129 TRP A CA 1
ATOM 987 C C . TRP A 1 129 ? 8.138 -7.406 4.218 1.00 98.38 129 TRP A C 1
ATOM 989 O O . TRP A 1 129 ? 7.945 -6.262 3.805 1.00 98.38 129 TRP A O 1
ATOM 999 N N . PHE A 1 130 ? 9.337 -7.828 4.606 1.00 98.06 130 PHE A N 1
ATOM 1000 C CA . PHE A 1 130 ? 10.544 -7.028 4.505 1.00 98.06 130 PHE A CA 1
ATOM 1001 C C . PHE A 1 130 ? 11.699 -7.899 4.010 1.00 98.06 130 PHE A C 1
ATOM 1003 O O . PHE A 1 130 ? 12.200 -8.765 4.729 1.00 98.06 130 PHE A O 1
ATOM 1010 N N . GLY A 1 131 ? 12.131 -7.652 2.773 1.00 96.69 131 GLY A N 1
ATOM 1011 C CA . GLY A 1 131 ? 13.127 -8.447 2.057 1.00 96.69 131 GLY A CA 1
ATOM 1012 C C . GLY A 1 131 ? 14.408 -8.746 2.848 1.00 96.69 131 GLY A C 1
ATOM 1013 O O . GLY A 1 131 ? 14.817 -9.903 2.861 1.00 96.69 131 GLY A O 1
ATOM 1014 N N . PRO A 1 132 ? 15.031 -7.777 3.553 1.00 96.12 132 PRO A N 1
ATOM 1015 C CA . PRO A 1 132 ? 16.219 -8.039 4.369 1.00 96.12 132 PRO A CA 1
ATOM 1016 C C . PRO A 1 132 ? 16.029 -9.064 5.492 1.00 96.12 132 PRO A C 1
ATOM 1018 O O . PRO A 1 132 ? 17.004 -9.686 5.898 1.00 96.12 132 PRO A O 1
ATOM 1021 N N . LEU A 1 133 ? 14.803 -9.243 5.991 1.00 96.81 133 LEU A N 1
ATOM 1022 C CA . LEU A 1 133 ? 14.488 -10.252 7.006 1.00 96.81 133 LEU A CA 1
ATOM 1023 C C . LEU A 1 133 ? 14.007 -11.579 6.401 1.00 96.81 133 LEU A C 1
ATOM 1025 O O . LEU A 1 133 ? 13.880 -12.553 7.135 1.00 96.81 133 LEU A O 1
ATOM 1029 N N . GLY A 1 134 ? 13.706 -11.629 5.098 1.00 96.75 134 GLY A N 1
ATOM 1030 C CA . GLY A 1 134 ? 13.139 -12.821 4.455 1.00 96.75 134 GLY A CA 1
ATOM 1031 C C . GLY A 1 134 ? 11.790 -13.246 5.047 1.00 96.75 134 GLY A C 1
ATOM 1032 O O . GLY A 1 134 ? 11.466 -14.432 5.061 1.00 96.75 134 GLY A O 1
ATOM 1033 N N . GLY A 1 135 ? 11.021 -12.295 5.584 1.00 97.12 135 GLY A N 1
ATOM 1034 C CA . GLY A 1 135 ? 9.813 -12.567 6.357 1.00 97.12 135 GLY A CA 1
ATOM 1035 C C . GLY A 1 135 ? 8.958 -11.324 6.575 1.00 97.12 135 GLY A C 1
ATOM 1036 O O . GLY A 1 135 ? 9.223 -10.261 6.015 1.00 97.12 135 GLY A O 1
ATOM 1037 N N . LEU A 1 136 ? 7.929 -11.446 7.419 1.00 97.94 136 LEU A N 1
ATOM 1038 C CA . LEU A 1 136 ? 7.184 -10.282 7.905 1.00 97.94 136 LEU A CA 1
ATOM 1039 C C . LEU A 1 136 ? 8.109 -9.348 8.693 1.00 97.94 136 LEU A C 1
ATOM 1041 O O . LEU A 1 136 ? 8.866 -9.785 9.560 1.00 97.94 136 LEU A O 1
ATOM 1045 N N . GLY A 1 137 ? 8.008 -8.053 8.408 1.00 97.19 137 GLY A N 1
ATOM 1046 C CA . GLY A 1 137 ? 8.700 -7.012 9.148 1.00 97.19 137 GLY A CA 1
ATOM 1047 C C . GLY A 1 137 ? 8.278 -6.968 10.617 1.00 97.19 137 GLY A C 1
ATOM 1048 O O . GLY A 1 137 ? 7.182 -7.376 11.007 1.00 97.19 137 GLY A O 1
ATOM 1049 N N . THR A 1 138 ? 9.160 -6.435 11.457 1.00 96.69 138 THR A N 1
ATOM 1050 C CA . THR A 1 138 ? 8.915 -6.322 12.902 1.00 96.69 138 THR A CA 1
ATOM 1051 C C . THR A 1 138 ? 7.980 -5.166 13.252 1.00 96.69 138 THR A C 1
ATOM 1053 O O . THR A 1 138 ? 7.261 -5.238 14.248 1.00 96.69 138 THR A O 1
ATOM 1056 N N . SER A 1 139 ? 7.965 -4.122 12.421 1.00 96.94 139 SER A N 1
ATOM 1057 C CA . SER A 1 139 ? 7.161 -2.916 12.619 1.00 96.94 139 SER A CA 1
ATOM 1058 C C . SER A 1 139 ? 5.713 -3.111 12.177 1.00 96.94 139 SER A C 1
ATOM 1060 O O . SER A 1 139 ? 5.450 -3.636 11.097 1.00 96.94 139 SER A O 1
ATOM 1062 N N . SER A 1 140 ? 4.789 -2.634 13.009 1.00 98.06 140 SER A N 1
ATOM 1063 C CA . SER A 1 140 ? 3.378 -2.478 12.663 1.00 98.06 140 SER A CA 1
ATOM 1064 C C . SER A 1 140 ? 3.137 -1.073 12.115 1.00 98.06 140 SER A C 1
ATOM 1066 O O . SER A 1 140 ? 3.609 -0.090 12.691 1.00 98.06 140 SER A O 1
ATOM 1068 N N . TYR A 1 141 ? 2.386 -0.971 11.024 1.00 98.38 141 TYR A N 1
ATOM 1069 C CA . TYR A 1 141 ? 2.105 0.288 10.344 1.00 98.38 141 TYR A CA 1
ATOM 1070 C C . TYR A 1 141 ? 0.608 0.598 10.386 1.00 98.38 141 TYR A C 1
ATOM 1072 O O . TYR A 1 141 ? -0.188 -0.273 10.030 1.00 98.38 141 TYR A O 1
ATOM 1080 N N . PRO A 1 142 ? 0.208 1.816 10.793 1.00 98.56 142 PRO A N 1
ATOM 1081 C CA . PRO A 1 142 ? -1.180 2.240 10.701 1.00 98.56 142 PRO A CA 1
ATOM 1082 C C . PRO A 1 142 ? -1.585 2.425 9.237 1.00 98.56 142 PRO A C 1
ATOM 1084 O O . PRO A 1 142 ? -0.815 2.952 8.424 1.00 98.56 142 PRO A O 1
ATOM 1087 N N . THR A 1 143 ? -2.808 2.029 8.907 1.00 98.75 143 THR A N 1
ATOM 1088 C CA . THR A 1 143 ? -3.386 2.236 7.577 1.00 98.75 143 THR A CA 1
ATOM 1089 C C . THR A 1 143 ? -4.684 3.021 7.681 1.00 98.75 143 THR A C 1
ATOM 1091 O O . THR A 1 143 ? -5.347 3.023 8.716 1.00 98.75 143 THR A O 1
ATOM 1094 N N . ASN A 1 144 ? -5.024 3.727 6.608 1.00 98.69 144 ASN A N 1
ATOM 1095 C CA . ASN A 1 144 ? -6.303 4.415 6.499 1.00 98.69 144 ASN A CA 1
ATOM 1096 C C . ASN A 1 144 ? -7.407 3.474 5.986 1.00 98.69 144 ASN A C 1
ATOM 1098 O O . ASN A 1 144 ? -8.577 3.696 6.277 1.00 98.69 144 ASN A O 1
ATOM 1102 N N . GLY A 1 145 ? -7.031 2.447 5.216 1.00 98.50 145 GLY A N 1
ATOM 1103 C CA . GLY A 1 145 ? -7.934 1.530 4.526 1.00 98.50 145 GLY A CA 1
ATOM 1104 C C . GLY A 1 145 ? -7.550 1.344 3.057 1.00 98.50 145 GLY A C 1
ATOM 1105 O O . GLY A 1 145 ? -6.417 1.606 2.643 1.00 98.50 145 GLY A O 1
ATOM 1106 N N . PHE A 1 146 ? -8.516 0.907 2.260 1.00 98.69 146 PHE A N 1
ATOM 1107 C CA . PHE A 1 146 ? -8.376 0.564 0.852 1.00 98.69 146 PHE A CA 1
ATOM 1108 C C . PHE A 1 146 ? -9.093 1.581 -0.035 1.00 98.69 146 PHE A C 1
ATOM 1110 O O . PHE A 1 146 ? -10.232 1.965 0.235 1.00 98.69 146 PHE A O 1
ATOM 1117 N N . ILE A 1 147 ? -8.420 2.000 -1.103 1.00 98.56 147 ILE A N 1
ATOM 1118 C CA . ILE A 1 147 ? -8.973 2.812 -2.189 1.00 98.56 147 ILE A CA 1
ATOM 1119 C C . ILE A 1 147 ? -9.329 1.857 -3.328 1.00 98.56 147 ILE A C 1
ATOM 1121 O O . ILE A 1 147 ? -8.464 1.126 -3.816 1.00 98.56 147 ILE A O 1
ATOM 1125 N N . TYR A 1 148 ? -10.593 1.832 -3.737 1.00 97.25 148 TYR A N 1
ATOM 1126 C CA . TYR A 1 148 ? -11.082 0.884 -4.734 1.00 97.25 148 TYR A CA 1
ATOM 1127 C C . TYR A 1 148 ? -10.949 1.467 -6.148 1.00 97.25 148 TYR A C 1
ATOM 1129 O O . TYR A 1 148 ? -11.525 2.508 -6.446 1.00 97.25 148 TYR A O 1
ATOM 1137 N N . SER A 1 149 ? -10.199 0.786 -7.021 1.00 84.44 149 SER A N 1
ATOM 1138 C CA . SER A 1 149 ? -9.890 1.212 -8.399 1.00 84.44 149 SER A CA 1
ATOM 1139 C C . SER A 1 149 ? -11.052 1.071 -9.393 1.00 84.44 149 SER A C 1
ATOM 1141 O O . SER A 1 149 ? -10.964 1.553 -10.521 1.00 84.44 149 SER A O 1
ATOM 1143 N N . GLY A 1 150 ? -12.131 0.378 -9.015 1.00 76.69 150 GLY A N 1
ATOM 1144 C CA . GLY A 1 150 ? -13.273 0.096 -9.894 1.00 76.69 150 GLY A CA 1
ATOM 1145 C C . GLY A 1 150 ? -12.993 -0.906 -11.027 1.00 76.69 150 GLY A C 1
ATOM 1146 O O . GLY A 1 150 ? -13.921 -1.266 -11.742 1.00 76.69 150 GLY A O 1
ATOM 1147 N N . HIS A 1 151 ? -11.755 -1.393 -11.175 1.00 66.06 151 HIS A N 1
ATOM 1148 C CA . HIS A 1 151 ? -11.327 -2.307 -12.241 1.00 66.06 151 HIS A CA 1
ATOM 1149 C C . HIS A 1 151 ? -10.401 -3.402 -11.684 1.00 66.06 151 HIS A C 1
ATOM 1151 O O . HIS A 1 151 ? -9.673 -3.173 -10.716 1.00 66.06 151 HIS A O 1
ATOM 1157 N N . ALA A 1 152 ? -10.423 -4.594 -12.291 1.00 58.12 152 ALA A N 1
ATOM 1158 C CA . ALA A 1 152 ? -9.549 -5.706 -11.907 1.00 58.12 152 ALA A CA 1
ATOM 1159 C C . ALA A 1 152 ? -8.060 -5.377 -12.176 1.00 58.12 152 ALA A C 1
ATOM 1161 O O . ALA A 1 152 ? -7.775 -4.693 -13.169 1.00 58.12 152 ALA A O 1
ATOM 1162 N N . PRO A 1 153 ? -7.115 -5.862 -11.335 1.00 60.44 153 PRO A N 1
ATOM 1163 C CA . PRO A 1 153 ? -5.691 -5.554 -11.467 1.00 60.44 153 PRO A CA 1
ATOM 1164 C C . PRO A 1 153 ? -5.172 -5.804 -12.886 1.00 60.44 153 PRO A C 1
ATOM 1166 O O . PRO A 1 153 ? -5.344 -6.894 -13.434 1.00 60.44 153 PRO A O 1
ATOM 1169 N N . GLN A 1 154 ? -4.505 -4.809 -13.472 1.00 60.25 154 GLN A N 1
ATOM 1170 C CA . GLN A 1 154 ? -3.817 -4.970 -14.750 1.00 60.25 154 GLN A CA 1
ATOM 1171 C C . GLN A 1 154 ? -2.402 -5.471 -14.456 1.00 60.25 154 GLN A C 1
ATOM 1173 O O . GLN A 1 154 ? -1.513 -4.707 -14.084 1.00 60.25 154 GLN A O 1
ATOM 1178 N N . VAL A 1 155 ? -2.184 -6.781 -14.571 1.00 60.19 155 VAL A N 1
ATOM 1179 C CA . VAL A 1 155 ? -0.828 -7.334 -14.490 1.00 60.19 155 VAL A CA 1
ATOM 1180 C C . VAL A 1 155 ? -0.133 -7.037 -15.815 1.00 60.19 155 VAL A C 1
ATOM 1182 O O . VAL A 1 155 ? -0.527 -7.563 -16.855 1.00 60.19 155 VAL A O 1
ATOM 1185 N N . SER A 1 156 ? 0.892 -6.182 -15.788 1.00 58.22 156 SER A N 1
ATOM 1186 C CA . SER A 1 156 ? 1.706 -5.889 -16.971 1.00 58.22 156 SER A CA 1
ATOM 1187 C C . SER A 1 156 ? 2.245 -7.188 -17.592 1.00 58.22 156 SER A C 1
ATOM 1189 O O . SER A 1 156 ? 2.900 -7.960 -16.886 1.00 58.22 156 SER A O 1
ATOM 1191 N N . PRO A 1 157 ? 2.071 -7.422 -18.910 1.00 57.03 157 PRO A N 1
ATOM 1192 C CA . PRO A 1 157 ? 2.572 -8.624 -19.591 1.00 57.03 157 PRO A CA 1
ATOM 1193 C C . PRO A 1 157 ? 4.090 -8.829 -19.467 1.00 57.03 157 PRO A C 1
ATOM 1195 O O . PRO A 1 157 ? 4.587 -9.936 -19.641 1.00 57.03 157 PRO A O 1
ATOM 1198 N N . PHE A 1 158 ? 4.828 -7.762 -19.155 1.00 58.59 158 PHE A N 1
ATOM 1199 C CA . PHE A 1 158 ? 6.283 -7.764 -19.003 1.00 58.59 158 PHE A CA 1
ATOM 1200 C C . PHE A 1 158 ? 6.773 -8.158 -17.600 1.00 58.59 158 PHE A C 1
ATOM 1202 O O . PHE A 1 158 ? 7.975 -8.310 -17.406 1.00 58.59 158 PHE A O 1
ATOM 1209 N N . ASP A 1 159 ? 5.860 -8.324 -16.638 1.00 64.06 159 ASP A N 1
ATOM 1210 C CA . ASP A 1 159 ? 6.173 -8.636 -15.238 1.00 64.06 159 ASP A CA 1
ATOM 1211 C C . ASP A 1 159 ? 5.799 -10.068 -14.824 1.00 64.06 159 ASP A C 1
ATOM 1213 O O . ASP A 1 159 ? 6.090 -10.483 -13.699 1.00 64.06 159 ASP A O 1
ATOM 1217 N N . ALA A 1 160 ? 5.183 -10.841 -15.724 1.00 56.41 160 ALA A N 1
ATOM 1218 C CA . ALA A 1 160 ? 4.984 -12.270 -15.526 1.00 56.41 160 ALA A CA 1
ATOM 1219 C C . ALA A 1 160 ? 6.334 -13.011 -15.638 1.00 56.41 160 ALA A C 1
ATOM 1221 O O . ALA A 1 160 ? 7.167 -12.639 -16.472 1.00 56.41 160 ALA A O 1
ATOM 1222 N N . PRO A 1 161 ? 6.580 -14.074 -14.845 1.00 48.00 161 PRO A N 1
ATOM 1223 C CA . PRO A 1 161 ? 7.746 -14.919 -15.065 1.00 48.00 161 PRO A CA 1
ATOM 1224 C C . PRO A 1 161 ? 7.727 -15.426 -16.511 1.00 48.00 161 PRO A C 1
ATOM 1226 O O . PRO A 1 161 ? 6.698 -15.910 -16.980 1.00 48.00 161 PRO A O 1
ATOM 1229 N N . LEU A 1 162 ? 8.857 -15.308 -17.213 1.00 45.53 162 LEU A N 1
ATOM 1230 C CA . LEU A 1 162 ? 9.035 -15.810 -18.574 1.00 45.53 162 LEU A CA 1
ATOM 1231 C C . LEU A 1 162 ? 8.739 -17.318 -18.609 1.00 45.53 162 LEU A C 1
ATOM 1233 O O . LEU A 1 162 ? 9.604 -18.143 -18.317 1.00 45.53 162 LEU A O 1
ATOM 1237 N N . VAL A 1 163 ? 7.517 -17.689 -18.983 1.00 51.00 163 VAL A N 1
ATOM 1238 C CA . VAL A 1 163 ? 7.189 -19.065 -19.344 1.00 51.00 163 VAL A CA 1
ATOM 1239 C C . VAL A 1 163 ? 7.636 -19.236 -20.790 1.00 51.00 163 VAL A C 1
ATOM 1241 O O . VAL A 1 163 ? 6.937 -18.837 -21.719 1.00 51.00 163 VAL A O 1
ATOM 1244 N N . ILE A 1 164 ? 8.828 -19.806 -20.991 1.00 49.41 164 ILE A N 1
ATOM 1245 C CA . ILE A 1 164 ? 9.213 -20.346 -22.298 1.00 49.41 164 ILE A CA 1
ATOM 1246 C C . ILE A 1 164 ? 8.204 -21.459 -22.592 1.00 49.41 164 ILE A C 1
ATOM 1248 O O . ILE A 1 164 ? 8.315 -22.566 -22.058 1.00 49.41 164 ILE A O 1
ATOM 1252 N N . ALA A 1 165 ? 7.184 -21.157 -23.394 1.00 51.00 165 ALA A N 1
ATOM 1253 C CA . ALA A 1 165 ? 6.293 -22.178 -23.913 1.00 51.00 165 ALA A CA 1
ATOM 1254 C C . ALA A 1 165 ? 7.164 -23.195 -24.658 1.00 51.00 165 ALA A C 1
ATOM 1256 O O . ALA A 1 165 ? 7.817 -22.863 -25.650 1.00 51.00 165 ALA A O 1
ATOM 1257 N N . LYS A 1 166 ? 7.227 -24.433 -24.157 1.00 50.31 166 LYS A N 1
ATOM 1258 C CA . LYS A 1 166 ? 7.823 -25.521 -24.928 1.00 50.31 166 LYS A CA 1
ATOM 1259 C C . LYS A 1 166 ? 6.975 -25.678 -26.182 1.00 50.31 166 LYS A C 1
ATOM 1261 O O . LYS A 1 166 ? 5.784 -25.957 -26.079 1.00 50.31 166 LYS A O 1
ATOM 1266 N N . ALA A 1 167 ? 7.582 -25.452 -27.345 1.00 51.25 167 ALA A N 1
ATOM 1267 C CA . ALA A 1 167 ? 6.932 -25.661 -28.627 1.00 51.25 167 ALA A CA 1
ATOM 1268 C C . ALA A 1 167 ? 6.410 -27.102 -28.683 1.00 51.25 167 ALA A C 1
ATOM 1270 O O . ALA A 1 167 ? 7.185 -28.059 -28.629 1.00 51.25 167 ALA A O 1
ATOM 1271 N N . GLN A 1 168 ? 5.091 -27.248 -28.733 1.00 44.97 168 GLN A N 1
ATOM 1272 C CA . GLN A 1 168 ? 4.454 -28.538 -28.930 1.00 44.97 168 GLN A CA 1
ATOM 1273 C C . GLN A 1 168 ? 4.484 -28.834 -30.436 1.00 44.97 168 GLN A C 1
ATOM 1275 O O . GLN A 1 168 ? 4.139 -27.946 -31.222 1.00 44.97 168 GLN A O 1
ATOM 1280 N N . PRO A 1 169 ? 4.934 -30.025 -30.868 1.00 47.00 169 PRO A N 1
ATOM 1281 C CA . PRO A 1 169 ? 4.991 -30.349 -32.285 1.00 47.00 169 PRO A CA 1
ATOM 1282 C C . PRO A 1 169 ? 3.581 -30.290 -32.876 1.00 47.00 169 PRO A C 1
ATOM 1284 O O . PRO A 1 169 ? 2.628 -30.828 -32.312 1.00 47.00 169 PRO A O 1
ATOM 1287 N N . THR A 1 170 ? 3.452 -29.597 -34.004 1.00 44.22 170 THR A N 1
ATOM 1288 C CA . THR A 1 170 ? 2.205 -29.471 -34.754 1.00 44.22 170 THR A CA 1
ATOM 1289 C C . THR A 1 170 ? 1.796 -30.844 -35.282 1.00 44.22 170 THR A C 1
ATOM 1291 O O . THR A 1 170 ? 2.309 -31.304 -36.298 1.00 44.22 170 THR A O 1
ATOM 1294 N N . THR A 1 171 ? 0.869 -31.514 -34.601 1.00 42.03 171 THR A N 1
ATOM 1295 C CA . THR A 1 171 ? 0.196 -32.688 -35.158 1.00 42.03 171 THR A CA 1
ATOM 1296 C C . THR A 1 171 ? -0.783 -32.207 -36.223 1.00 42.03 171 THR A C 1
ATOM 1298 O O . THR A 1 171 ? -1.801 -31.590 -35.912 1.00 42.03 171 THR A O 1
ATOM 1301 N N . THR A 1 172 ? -0.465 -32.459 -37.491 1.00 49.66 172 THR A N 1
ATOM 1302 C CA . THR A 1 172 ? -1.378 -32.266 -38.620 1.00 49.66 172 THR A CA 1
ATOM 1303 C C . THR A 1 172 ? -2.651 -33.081 -38.391 1.00 49.66 172 THR A C 1
ATOM 1305 O O . THR A 1 172 ? -2.621 -34.309 -38.400 1.00 49.66 172 THR A O 1
ATOM 1308 N N . VAL A 1 173 ? -3.780 -32.402 -38.192 1.00 47.47 173 VAL A N 1
ATOM 1309 C CA . VAL A 1 173 ? -5.100 -33.038 -38.194 1.00 47.47 173 VAL A CA 1
ATOM 1310 C C . VAL A 1 173 ? -5.505 -33.253 -39.651 1.00 47.47 173 VAL A C 1
ATOM 1312 O O . VAL A 1 173 ? -5.798 -32.299 -40.369 1.00 47.47 173 VAL A O 1
ATOM 1315 N N . VAL A 1 174 ? -5.499 -34.509 -40.100 1.00 46.09 174 VAL A N 1
ATOM 1316 C CA . VAL A 1 174 ? -6.114 -34.904 -41.372 1.00 46.09 174 VAL A CA 1
ATOM 1317 C C . VAL A 1 174 ? -7.627 -34.887 -41.171 1.00 46.09 174 VAL A C 1
ATOM 1319 O O . VAL A 1 174 ? -8.171 -35.680 -40.404 1.00 46.09 174 VAL A O 1
ATOM 1322 N N . VAL A 1 175 ? -8.310 -33.959 -41.838 1.00 48.38 175 VAL A N 1
ATOM 1323 C CA . VAL A 1 175 ? -9.775 -33.897 -41.864 1.00 48.38 175 VAL A CA 1
ATOM 1324 C C . VAL A 1 175 ? -10.280 -35.055 -42.727 1.00 48.38 175 VAL A C 1
ATOM 1326 O O . VAL A 1 175 ? -10.139 -35.032 -43.948 1.00 48.38 175 VAL A O 1
ATOM 1329 N N . ALA A 1 176 ? -10.846 -36.084 -42.095 1.00 48.69 176 ALA A N 1
ATOM 1330 C CA . ALA A 1 176 ? -11.546 -37.155 -42.794 1.00 48.69 176 ALA A CA 1
ATOM 1331 C C . ALA A 1 176 ? -12.886 -36.633 -43.341 1.00 48.69 176 ALA A C 1
ATOM 1333 O O . ALA A 1 176 ? -13.670 -36.006 -42.629 1.00 48.69 176 ALA A O 1
ATOM 1334 N N . SER A 1 177 ? -13.122 -36.874 -44.627 1.00 48.16 177 SER A N 1
ATOM 1335 C CA . SER A 1 177 ? -14.306 -36.458 -45.375 1.00 48.16 177 SER A CA 1
ATOM 1336 C C . SER A 1 177 ? -15.566 -37.151 -44.843 1.00 48.16 177 SER A C 1
ATOM 1338 O O . SER A 1 177 ? -15.612 -38.376 -44.750 1.00 48.16 177 SER A O 1
ATOM 1340 N N . VAL A 1 178 ? -16.600 -36.376 -44.514 1.00 43.47 178 VAL A N 1
ATOM 1341 C CA . VAL A 1 178 ? -17.898 -36.888 -44.048 1.00 43.47 178 VAL A CA 1
ATOM 1342 C C . VAL A 1 178 ? -18.776 -37.200 -45.266 1.00 43.47 178 VAL A C 1
ATOM 1344 O O . VAL A 1 178 ? -19.033 -36.318 -46.084 1.00 43.47 178 VAL A O 1
ATOM 1347 N N . ALA A 1 179 ? -19.223 -38.451 -45.404 1.00 47.09 179 ALA A N 1
ATOM 1348 C CA . ALA A 1 179 ? -20.185 -38.865 -46.429 1.00 47.09 179 ALA A CA 1
ATOM 1349 C C . ALA A 1 179 ? -21.615 -38.385 -46.083 1.00 47.09 179 ALA A C 1
ATOM 1351 O O . ALA A 1 179 ? -21.952 -38.286 -44.900 1.00 47.09 179 ALA A O 1
ATOM 1352 N N . PRO A 1 180 ? -22.478 -38.094 -47.076 1.00 46.78 180 PRO A N 1
ATOM 1353 C CA . PRO A 1 180 ? -23.808 -37.554 -46.819 1.00 46.78 180 PRO A CA 1
ATOM 1354 C C . PRO A 1 180 ? -24.785 -38.633 -46.326 1.00 46.78 180 PRO A C 1
ATOM 1356 O O . PRO A 1 180 ? -24.903 -39.710 -46.907 1.00 46.78 180 PRO A O 1
ATOM 1359 N N . VAL A 1 181 ? -25.525 -38.306 -45.266 1.00 43.28 181 VAL A N 1
ATOM 1360 C CA . VAL A 1 181 ? -26.643 -39.095 -44.733 1.00 43.28 181 VAL A CA 1
ATOM 1361 C C . VAL A 1 181 ? -27.877 -38.869 -45.613 1.00 43.28 181 VAL A C 1
ATOM 1363 O O . VAL A 1 181 ? -28.308 -37.732 -45.805 1.00 43.28 181 VAL A O 1
ATOM 1366 N N . GLN A 1 182 ? -28.458 -39.943 -46.152 1.00 45.28 182 GLN A N 1
ATOM 1367 C CA . GLN A 1 182 ? -29.731 -39.892 -46.876 1.00 45.28 182 GLN A CA 1
ATOM 1368 C C . GLN A 1 182 ? -30.903 -39.753 -45.896 1.00 45.28 182 GLN A C 1
ATOM 1370 O O . GLN A 1 182 ? -31.075 -40.563 -44.988 1.00 45.28 182 GLN A O 1
ATOM 1375 N N . VAL A 1 183 ? -31.733 -38.733 -46.114 1.00 46.28 183 VAL A N 1
ATOM 1376 C CA . VAL A 1 183 ? -32.979 -38.497 -45.377 1.00 46.28 183 VAL A CA 1
ATOM 1377 C C . VAL A 1 183 ? -34.115 -39.256 -46.064 1.00 46.28 183 VAL A C 1
ATOM 1379 O O . VAL A 1 183 ? -34.540 -38.886 -47.159 1.00 46.28 183 VAL A O 1
ATOM 1382 N N . ALA A 1 184 ? -34.632 -40.298 -45.414 1.00 41.31 184 ALA A N 1
ATOM 1383 C CA . ALA A 1 184 ? -35.889 -40.929 -45.801 1.00 41.31 184 ALA A CA 1
ATOM 1384 C C . ALA A 1 184 ? -37.066 -40.168 -45.167 1.00 41.31 184 ALA A C 1
ATOM 1386 O O . ALA A 1 184 ? -37.148 -40.014 -43.949 1.00 41.31 184 ALA A O 1
ATOM 1387 N N . ARG A 1 185 ? -37.972 -39.670 -46.015 1.00 49.34 185 ARG A N 1
ATOM 1388 C CA . ARG A 1 185 ? -39.253 -39.067 -45.625 1.00 49.34 185 ARG A CA 1
ATOM 1389 C C . ARG A 1 185 ? -40.261 -40.155 -45.258 1.00 49.34 185 ARG A C 1
ATOM 1391 O O . ARG A 1 185 ? -40.463 -41.075 -46.043 1.00 49.34 185 ARG A O 1
ATOM 1398 N N . ALA A 1 186 ? -40.990 -39.948 -44.167 1.00 39.78 186 ALA A N 1
ATOM 1399 C CA . ALA A 1 186 ? -42.308 -40.538 -43.960 1.00 39.78 186 ALA A CA 1
ATOM 1400 C C . ALA A 1 186 ? -43.224 -39.516 -43.258 1.00 39.78 186 ALA A C 1
ATOM 1402 O O . ALA A 1 186 ? -43.071 -39.224 -42.077 1.00 39.78 186 ALA A O 1
ATOM 1403 N N . PHE A 1 187 ? -44.152 -38.945 -44.027 1.00 40.97 187 PHE A N 1
ATOM 1404 C CA . PHE A 1 187 ? -45.481 -38.528 -43.552 1.00 40.97 187 PHE A CA 1
ATOM 1405 C C . PHE A 1 187 ? -46.320 -39.818 -43.395 1.00 40.97 187 PHE A C 1
ATOM 1407 O O . PHE A 1 187 ? -46.043 -40.743 -44.167 1.00 40.97 187 PHE A O 1
ATOM 1414 N N . PRO A 1 188 ? -47.341 -39.922 -42.506 1.00 51.31 188 PRO A N 1
ATOM 1415 C CA . PRO A 1 188 ? -48.509 -39.036 -42.602 1.00 51.31 188 PRO A CA 1
ATOM 1416 C C . PRO A 1 188 ? -49.373 -38.781 -41.327 1.00 51.31 188 PRO A C 1
ATOM 1418 O O . PRO A 1 188 ? -49.336 -39.500 -40.339 1.00 51.31 188 PRO A O 1
ATOM 1421 N N . THR A 1 189 ? -50.181 -37.714 -41.444 1.00 43.66 189 THR A N 1
ATOM 1422 C CA . THR A 1 189 ? -51.614 -37.528 -41.081 1.00 43.66 189 THR A CA 1
ATOM 1423 C C . THR A 1 189 ? -52.198 -37.822 -39.686 1.00 43.66 189 THR A C 1
ATOM 1425 O O . THR A 1 189 ? -52.219 -38.960 -39.235 1.00 43.66 189 THR A O 1
ATOM 1428 N N . GLY A 1 190 ? -52.925 -36.816 -39.166 1.00 39.16 190 GLY A N 1
ATOM 1429 C CA . GLY A 1 190 ? -54.097 -36.940 -38.271 1.00 39.16 190 GLY A CA 1
ATOM 1430 C C . GLY A 1 190 ? -54.285 -35.686 -37.399 1.00 39.16 190 GLY A C 1
ATOM 1431 O O . GLY A 1 190 ? -53.545 -35.517 -36.442 1.00 3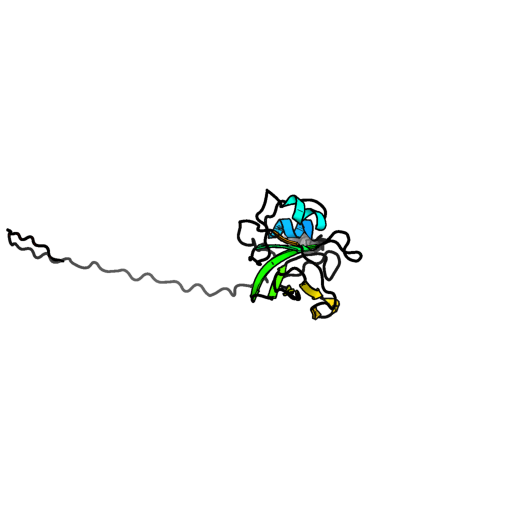9.16 190 GLY A O 1
ATOM 1432 N N . HIS A 1 191 ? -55.050 -34.663 -37.822 1.00 41.25 191 HIS A N 1
ATOM 1433 C CA . HIS A 1 191 ? -56.437 -34.375 -37.369 1.00 41.25 191 HIS A CA 1
ATOM 1434 C C . HIS A 1 191 ? -56.629 -34.655 -35.862 1.00 41.25 191 HIS A C 1
ATOM 1436 O O . HIS A 1 191 ? -56.567 -35.808 -35.468 1.00 41.25 191 HIS A O 1
ATOM 1442 N N . GLY A 1 192 ? -56.826 -33.705 -34.946 1.00 39.03 192 GLY A N 1
ATOM 1443 C CA . GLY A 1 192 ? -57.647 -32.495 -34.994 1.00 39.03 192 GLY A CA 1
ATOM 1444 C C . GLY A 1 192 ? -58.751 -32.615 -33.924 1.00 39.03 192 GLY A C 1
ATOM 1445 O O . GLY A 1 192 ? -59.345 -33.681 -33.819 1.00 39.03 192 GLY A O 1
ATOM 1446 N N . ALA A 1 193 ? -59.029 -31.508 -33.218 1.00 39.66 193 ALA A N 1
ATOM 1447 C CA . ALA A 1 193 ? -60.171 -31.230 -32.319 1.00 39.66 193 ALA A CA 1
ATOM 1448 C C . ALA A 1 193 ? -60.037 -31.634 -30.822 1.00 39.66 193 ALA A C 1
ATOM 1450 O O . ALA A 1 193 ? -59.759 -32.786 -30.523 1.00 39.66 193 ALA A O 1
ATOM 1451 N N . LEU A 1 194 ? -60.029 -30.647 -29.897 1.00 44.38 194 LEU A N 1
ATOM 1452 C CA . LEU A 1 194 ? -61.153 -30.176 -29.030 1.00 44.38 194 LEU A CA 1
ATOM 1453 C C . LEU A 1 194 ? -61.252 -31.057 -27.745 1.00 44.38 194 LEU A C 1
ATOM 1455 O O . LEU A 1 194 ? -61.117 -32.261 -27.859 1.00 44.38 194 LEU A O 1
ATOM 1459 N N . ASP A 1 195 ? -61.394 -30.635 -26.480 1.00 43.06 195 ASP A N 1
ATOM 1460 C CA . ASP A 1 195 ? -62.058 -29.503 -25.822 1.00 43.06 195 ASP A CA 1
ATOM 1461 C C . ASP A 1 195 ? -61.662 -29.395 -24.315 1.00 43.06 195 ASP A C 1
ATOM 1463 O O . ASP A 1 195 ? -61.309 -30.387 -23.688 1.00 43.06 195 ASP A O 1
ATOM 1467 N N . ARG A 1 196 ? -61.770 -28.163 -23.779 1.00 49.09 196 ARG A N 1
ATOM 1468 C CA . ARG A 1 196 ? -62.311 -27.661 -22.475 1.00 49.09 196 ARG A CA 1
ATOM 1469 C C . ARG A 1 196 ? -62.148 -28.405 -21.122 1.00 49.09 196 ARG A C 1
ATOM 1471 O O . ARG A 1 196 ? -62.555 -29.544 -20.993 1.00 49.09 196 ARG A O 1
ATOM 1478 N N . GLU A 1 197 ? -61.757 -27.629 -20.089 1.00 47.78 197 GLU A N 1
ATOM 1479 C CA . GLU A 1 197 ? -62.386 -27.380 -18.744 1.00 47.78 197 GLU A CA 1
ATOM 1480 C C . GLU A 1 197 ? -61.283 -26.938 -17.748 1.00 47.78 197 GLU A C 1
ATOM 1482 O O . GLU A 1 197 ? -60.282 -27.625 -17.598 1.00 47.78 197 GLU A O 1
ATOM 1487 N N . VAL A 1 198 ? -61.202 -25.701 -17.233 1.00 50.03 198 VAL A N 1
ATOM 1488 C CA . VAL A 1 198 ? -61.977 -24.999 -16.175 1.00 50.03 198 VAL A CA 1
ATOM 1489 C C . VAL A 1 198 ? -62.161 -25.773 -14.859 1.00 50.03 198 VAL A C 1
ATOM 1491 O O . VAL A 1 198 ? -62.979 -26.676 -14.805 1.00 50.03 198 VAL A O 1
ATOM 1494 N N . ALA A 1 199 ? -61.474 -25.303 -13.802 1.00 44.72 199 ALA A N 1
ATOM 1495 C CA . ALA A 1 199 ? -61.876 -25.174 -12.379 1.00 44.72 199 ALA A CA 1
ATOM 1496 C C . ALA A 1 199 ? -60.631 -25.378 -11.484 1.00 44.72 199 ALA A C 1
ATOM 1498 O O . ALA A 1 199 ? -60.030 -26.442 -11.476 1.00 44.72 199 ALA A O 1
ATOM 1499 N N . ALA A 1 200 ? -60.048 -24.337 -10.882 1.00 43.50 200 ALA A N 1
ATOM 1500 C CA . ALA A 1 200 ? -60.448 -23.749 -9.598 1.00 43.50 200 ALA A CA 1
ATOM 1501 C C . ALA A 1 200 ? -60.567 -24.780 -8.461 1.00 43.50 200 ALA A C 1
ATOM 1503 O O . ALA A 1 200 ? -61.480 -25.595 -8.494 1.00 43.50 200 ALA A O 1
ATOM 1504 N N . LEU A 1 201 ? -59.712 -24.667 -7.432 1.00 45.47 201 LEU A N 1
ATOM 1505 C CA . LEU A 1 201 ? -60.088 -24.670 -6.006 1.00 45.47 201 LEU A CA 1
ATOM 1506 C C . LEU A 1 201 ? -58.843 -24.585 -5.098 1.00 45.47 201 LEU A C 1
ATOM 1508 O O . LEU A 1 201 ? -58.043 -25.510 -5.071 1.00 45.47 201 LEU A O 1
ATOM 1512 N N . LYS A 1 202 ? -58.820 -23.489 -4.325 1.00 43.94 202 LYS A N 1
ATOM 1513 C CA . LYS A 1 202 ? -58.292 -23.308 -2.957 1.00 43.94 202 LYS A CA 1
ATOM 1514 C C . LYS A 1 202 ? -56.798 -23.485 -2.697 1.00 43.94 202 LYS A C 1
ATOM 1516 O O . LYS A 1 202 ? -56.316 -24.631 -2.652 1.00 43.94 202 LYS A O 1
#

Radius of gyration: 31.6 Å; chains: 1; bounding box: 100×54×76 Å

Secondary structure (DSSP, 8-state):
---HHHHHHHHHHHHHHTT-----------HHHHHHHHH-----S-GGGHHHHHTTTS-EESS--TT-EEEEPPBTTBTT-EEEEEEEEEETTEEEEEEESSSSTT-EEEEEEEEE--SSSSSSEEEEEEGGGTEE-S--EEEEEEE--SS-----TTSS---------------PPPPPPP--------------------

pLDDT: mean 79.86, std 22.37, range [39.03, 98.88]

Sequence (202 aa):
MSFGGFAARFALMVLCALTMVAPAQARFWQCAPYAREISGVEIFGNAHTWWNQAAGKYERGHAPKEGSVLSFAATSRMRLGHVAMVSKIVSAREVLLTHANWSRRGGIERDVRAVDVSAAGDWSQVKVWFGPLGGLGTSSYPTNGFIYSGHAPQVSPFDAPLVIAKAQPTTTVVVASVAPVQVARAFPTGHGALDREVAALK

Foldseek 3Di:
DDPPVVVVVVVVVVVVVVPPPDPPPLAQDDFVVVLCVFLVPPDDDFLQCSVVVLVPPFDWFQFDDQSWKWGFHADPVRNSTGIWGFNADPDLFKTFTWGACDQDGSDTDGRWIKGQPDPVSSSQKIWTDHVVVNGTDPDITGTPHITHSVDHTDDPPVPPPDDPPDDDDDDDDDDDDDDDDDDDDDDDDDDDDDDDDDDDDD